Protein AF-A0A3S0XAR8-F1 (afdb_monomer_lite)

Foldseek 3Di:
DPPDPPPPVVVVVVVVPPDDDDDDDDDDDDDDDDDDDPDDPPPPDDDDAKDKDAFDWADDDDDPPFATWTWRMWMWGDDPQQKIWTWTWTAGPPKTKIKIWIWHDNDPWIWIWMWIAIRNKIKTWTWDDDPQKTKIKIKIAPPDQVVVCVVVVHDSQPDFRIWIWMWIDHPNWIWTCWIWTHHPQWIWIWTWGDPPPLAIEIEIETEVRVLVVQLPDADPAQPDDPVVLVVNACRQYWYWYWYDDPPDIDIKIWTAYQQWIDIDDDPRDPSVVNNRRNRTVDHDPPDPPPVPPPDD

Sequence (296 aa):
MVILFPSYIRRIALKNTFFSSKNPRLYHSTQAQKNTLPSAPEASFFKISKIELNELKIYYSTPKTSAPVYFNSITYQYRQDSEHELDLKGHWQENPLSAKVLINLVSSYPVIKADINFANNTLNLIAQSVDNSYQLQTNIRINNPVPLANLFSIKDDELPQQVHSVFKVLGNQLIIPAFDAINPSARLEATLGPDGSNSYITNITLHEDLLLKFSGTTLTHCPLPQPVKAFIKGMNTKIRINFTKASQEKSTLILIDGSGIHFEGSSLPEVVQKNFQTCFDYQLEDESMQTTYTIN

pLDDT: mean 74.82, std 21.24, range [21.66, 97.75]

Radius of gyration: 25.41 Å; chains: 1; bounding box: 83×44×56 Å

Secondary structure (DSSP, 8-state):
-----TTTHHHHHHHHSSS--------------------PPP-------EEEEEEEEE---S-TTSPPEEEEEEEEEE-STTEEEEEEEEEETTEEEEEEEEEE-SSSS-EEEEEEEETTEEEEEEEEEETTEEEEEEEEE-S-HHHHHHHHT--GGGS-SEEEEEEEEETTEEEEEEEEEEETTEEEEEEEEE-SSSSEEEEEEEEHHHHHHHTT---SS--S-HHHHHHHHHTTEEEEEEEEETTEEEEEEEEEETTEEEEESS-S-HHHHHHHHHHH-S----S---------

Structure (mmCIF, N/CA/C/O backbone):
data_AF-A0A3S0XAR8-F1
#
_entry.id   AF-A0A3S0XAR8-F1
#
loop_
_atom_site.group_PDB
_atom_site.id
_atom_site.type_symbol
_atom_site.label_atom_id
_atom_site.label_alt_id
_atom_site.label_comp_id
_atom_site.label_asym_id
_atom_site.label_entity_id
_atom_site.label_seq_id
_atom_site.pdbx_PDB_ins_code
_atom_site.Cartn_x
_atom_site.Cartn_y
_atom_site.Cartn_z
_atom_site.occupancy
_atom_site.B_iso_or_equiv
_atom_site.auth_seq_id
_atom_site.auth_comp_id
_atom_site.auth_asym_id
_atom_site.auth_atom_id
_atom_site.pdbx_PDB_model_num
ATOM 1 N N . MET A 1 1 ? 1.661 -8.803 -3.592 1.00 24.17 1 MET A N 1
ATOM 2 C CA . MET A 1 1 ? 2.217 -9.885 -4.432 1.00 24.17 1 MET A CA 1
ATOM 3 C C . MET A 1 1 ? 3.539 -9.399 -5.000 1.00 24.17 1 MET A C 1
ATOM 5 O O . MET A 1 1 ? 3.543 -8.458 -5.781 1.00 24.17 1 MET A O 1
ATOM 9 N N . VAL A 1 2 ? 4.655 -9.950 -4.524 1.00 21.66 2 VAL A N 1
ATOM 10 C CA . VAL A 1 2 ? 5.994 -9.623 -5.032 1.00 21.66 2 VAL A CA 1
ATOM 11 C C . VAL A 1 2 ? 6.078 -10.205 -6.438 1.00 21.66 2 VAL A C 1
ATOM 13 O O . VAL A 1 2 ? 5.959 -11.420 -6.593 1.00 21.66 2 VAL A O 1
ATOM 16 N N . ILE A 1 3 ? 6.237 -9.356 -7.458 1.00 27.17 3 ILE A N 1
ATOM 17 C CA . ILE A 1 3 ? 6.604 -9.804 -8.805 1.00 27.17 3 ILE A CA 1
ATOM 18 C C . ILE A 1 3 ? 8.043 -10.299 -8.697 1.00 27.17 3 ILE A C 1
ATOM 20 O O . ILE A 1 3 ? 9.023 -9.580 -8.875 1.00 27.17 3 ILE A O 1
ATOM 24 N N . LEU A 1 4 ? 8.146 -11.548 -8.278 1.00 26.97 4 LEU A N 1
ATOM 25 C CA . LEU A 1 4 ? 9.358 -12.318 -8.270 1.00 26.97 4 LEU A CA 1
ATOM 26 C C . LEU A 1 4 ? 9.737 -12.509 -9.746 1.00 26.97 4 LEU A C 1
ATOM 28 O O . LEU A 1 4 ? 9.083 -13.246 -10.479 1.00 26.97 4 LEU A O 1
ATOM 32 N N . PHE A 1 5 ? 10.816 -11.849 -10.166 1.00 33.91 5 PHE A N 1
ATOM 33 C CA . PHE A 1 5 ? 11.604 -12.157 -11.364 1.00 33.91 5 PHE A CA 1
ATOM 34 C C . PHE A 1 5 ? 12.859 -12.997 -10.980 1.00 33.91 5 PHE A C 1
ATOM 36 O O . PHE A 1 5 ? 13.973 -12.608 -11.343 1.00 33.91 5 PHE A O 1
ATOM 43 N N . PRO A 1 6 ? 12.809 -14.117 -10.212 1.00 35.03 6 PRO A N 1
ATOM 44 C CA . PRO A 1 6 ? 14.002 -14.603 -9.516 1.00 35.03 6 PRO A CA 1
ATOM 45 C C . PRO A 1 6 ? 14.794 -15.626 -10.326 1.00 35.03 6 PRO A C 1
ATOM 47 O O . PRO A 1 6 ? 15.881 -16.003 -9.903 1.00 35.03 6 PRO A O 1
ATOM 50 N N . SER A 1 7 ? 14.299 -16.111 -11.466 1.00 35.34 7 SER A N 1
ATOM 51 C CA . SER A 1 7 ? 14.948 -17.226 -12.164 1.00 35.34 7 SER A CA 1
ATOM 52 C C . SER A 1 7 ? 15.837 -16.790 -13.330 1.00 35.34 7 SER A C 1
ATOM 54 O O . SER A 1 7 ? 16.884 -17.403 -13.537 1.00 35.34 7 SER A O 1
ATOM 56 N N . TYR A 1 8 ? 15.510 -15.705 -14.046 1.00 36.44 8 TYR A N 1
ATOM 57 C CA . TYR A 1 8 ? 16.288 -15.303 -15.230 1.00 36.44 8 TYR A CA 1
ATOM 58 C C . TYR A 1 8 ? 17.327 -14.201 -14.955 1.00 36.44 8 TYR A C 1
ATOM 60 O O . TYR A 1 8 ? 18.464 -14.303 -15.415 1.00 36.44 8 TYR A O 1
ATOM 68 N N . ILE A 1 9 ? 17.014 -13.206 -14.112 1.00 41.12 9 ILE A N 1
ATOM 69 C CA . ILE A 1 9 ? 17.984 -12.153 -13.742 1.00 41.12 9 ILE A CA 1
ATOM 70 C C . ILE A 1 9 ? 19.054 -12.695 -12.785 1.00 41.12 9 ILE A C 1
ATOM 72 O O . ILE A 1 9 ? 20.213 -12.294 -12.868 1.00 41.12 9 ILE A O 1
ATOM 76 N N . ARG A 1 10 ? 18.727 -13.686 -11.943 1.00 35.09 10 ARG A N 1
ATOM 77 C CA . ARG A 1 10 ? 19.690 -14.288 -11.007 1.00 35.09 10 ARG A CA 1
ATOM 78 C C . ARG A 1 10 ? 20.853 -14.981 -11.728 1.00 35.09 10 ARG A C 1
ATOM 80 O O . ARG A 1 10 ? 21.968 -14.923 -11.228 1.00 35.09 10 ARG A O 1
ATOM 87 N N . ARG A 1 11 ? 20.654 -15.539 -12.933 1.00 33.94 11 ARG A N 1
ATOM 88 C CA . ARG A 1 11 ? 21.758 -16.097 -13.748 1.00 33.94 11 ARG A CA 1
ATOM 89 C C . ARG A 1 11 ? 22.687 -15.032 -14.335 1.00 33.94 11 ARG A C 1
ATOM 91 O O . ARG A 1 11 ? 23.872 -15.308 -14.499 1.00 33.94 11 ARG A O 1
ATOM 98 N N . ILE A 1 12 ? 22.177 -13.837 -14.628 1.00 38.47 12 ILE A N 1
ATOM 99 C CA . ILE A 1 12 ? 22.983 -12.729 -15.161 1.00 38.47 12 ILE A CA 1
ATOM 100 C C . ILE A 1 12 ? 23.683 -11.984 -14.011 1.00 38.47 12 ILE A C 1
ATOM 102 O O . ILE A 1 12 ? 24.860 -11.651 -14.120 1.00 38.47 12 ILE A O 1
ATOM 106 N N . ALA A 1 13 ? 23.014 -11.817 -12.867 1.00 34.06 13 ALA A N 1
ATOM 107 C CA . ALA A 1 13 ? 23.588 -11.192 -11.678 1.00 34.06 13 ALA A CA 1
ATOM 108 C C . ALA A 1 13 ? 24.630 -12.082 -10.974 1.00 34.06 13 ALA A C 1
ATOM 110 O O . ALA A 1 13 ? 25.665 -11.567 -10.560 1.00 34.06 13 ALA A O 1
ATOM 111 N N . LEU A 1 14 ? 24.434 -13.409 -10.896 1.00 34.25 14 LEU A N 1
ATOM 112 C CA . LEU A 1 14 ? 25.406 -14.328 -10.273 1.00 34.25 14 LEU A CA 1
ATOM 113 C C . LEU A 1 14 ? 26.695 -14.494 -11.085 1.00 34.25 14 LEU A C 1
ATOM 115 O O . LEU A 1 14 ? 27.727 -14.817 -10.506 1.00 34.25 14 LEU A O 1
ATOM 119 N N . LYS A 1 15 ? 26.679 -14.231 -12.397 1.00 30.77 15 LYS A N 1
ATOM 120 C CA . LYS A 1 15 ? 27.924 -14.160 -13.179 1.00 30.77 15 LYS A CA 1
ATOM 121 C C . LYS A 1 15 ? 28.682 -12.840 -12.992 1.00 30.77 15 LYS A C 1
ATOM 123 O O . LYS A 1 15 ? 29.876 -12.820 -13.251 1.00 30.77 15 LYS A O 1
ATOM 128 N N . ASN A 1 16 ? 28.029 -11.787 -12.491 1.00 33.34 16 ASN A N 1
ATOM 129 C CA . ASN A 1 16 ? 28.607 -10.444 -12.347 1.00 33.34 16 ASN A CA 1
ATOM 130 C C . ASN A 1 16 ? 28.800 -9.978 -10.887 1.00 33.34 16 ASN A C 1
ATOM 132 O O . ASN A 1 16 ? 29.215 -8.845 -10.672 1.00 33.34 16 ASN A O 1
ATOM 136 N N . THR A 1 17 ? 28.523 -10.816 -9.878 1.00 32.38 17 THR A N 1
ATOM 137 C CA . THR A 1 17 ? 28.704 -10.468 -8.446 1.00 32.38 17 THR A CA 1
ATOM 138 C C . THR A 1 17 ? 29.816 -11.235 -7.728 1.00 32.38 17 THR A C 1
ATOM 140 O O . THR A 1 17 ? 30.165 -10.886 -6.602 1.00 32.38 17 THR A O 1
ATOM 143 N N . PHE A 1 18 ? 30.471 -12.201 -8.374 1.00 33.34 18 PHE A N 1
ATOM 144 C CA . PHE A 1 18 ? 31.735 -12.743 -7.871 1.00 33.34 18 PHE A CA 1
ATOM 145 C C . PHE A 1 18 ? 32.884 -11.857 -8.338 1.00 33.34 18 PHE A C 1
ATOM 147 O O . PHE A 1 18 ? 33.491 -12.178 -9.339 1.00 33.34 18 PHE A O 1
ATOM 154 N N . PHE A 1 19 ? 33.107 -10.716 -7.682 1.00 35.91 19 PHE A N 1
ATOM 155 C CA . PHE A 1 19 ? 34.407 -10.042 -7.486 1.00 35.91 19 PHE A CA 1
ATOM 156 C C . PHE A 1 19 ? 34.152 -8.609 -7.006 1.00 35.91 19 PHE A C 1
ATOM 158 O O . PHE A 1 19 ? 34.299 -7.659 -7.761 1.00 35.91 19 PHE A O 1
ATOM 165 N N . SER A 1 20 ? 33.762 -8.445 -5.741 1.00 30.78 20 SER A N 1
ATOM 166 C CA . SER A 1 20 ? 34.189 -7.306 -4.913 1.00 30.78 20 SER A CA 1
ATOM 167 C C . SER A 1 20 ? 33.584 -7.434 -3.515 1.00 30.78 20 SER A C 1
ATOM 169 O O . SER A 1 20 ? 32.427 -7.107 -3.282 1.00 30.78 20 SER A O 1
ATOM 171 N N . SER A 1 21 ? 34.359 -7.926 -2.552 1.00 28.45 21 SER A N 1
ATOM 172 C CA . SER A 1 21 ? 34.949 -7.045 -1.542 1.00 28.45 21 SER A CA 1
ATOM 173 C C . SER A 1 21 ? 35.621 -7.880 -0.442 1.00 28.45 21 SER A C 1
ATOM 175 O O . SER A 1 21 ? 35.009 -8.728 0.193 1.00 28.45 21 SER A O 1
ATOM 177 N N . LYS A 1 22 ? 36.913 -7.601 -0.244 1.00 33.22 22 LYS A N 1
ATOM 178 C CA . LYS A 1 22 ? 37.639 -7.652 1.034 1.00 33.22 22 LYS A CA 1
ATOM 179 C C . LYS A 1 22 ? 37.660 -8.986 1.796 1.00 33.22 22 LYS A C 1
ATOM 181 O O . LYS A 1 22 ? 36.896 -9.195 2.729 1.00 33.22 22 LYS A O 1
ATOM 186 N N . ASN A 1 23 ? 38.708 -9.768 1.542 1.00 28.28 23 ASN A N 1
ATOM 187 C CA . ASN A 1 23 ? 39.333 -10.582 2.584 1.00 28.28 23 ASN A CA 1
ATOM 188 C C . ASN A 1 23 ? 40.628 -9.863 3.024 1.00 28.28 23 ASN A C 1
ATOM 190 O O . ASN A 1 23 ? 41.636 -9.951 2.320 1.00 28.28 23 ASN A O 1
ATOM 194 N N . PRO A 1 24 ? 40.621 -9.045 4.095 1.00 40.44 24 PRO A N 1
ATOM 195 C CA . PRO A 1 24 ? 41.842 -8.472 4.630 1.00 40.44 24 PRO A CA 1
ATOM 196 C C . PRO A 1 24 ? 42.470 -9.477 5.600 1.00 40.44 24 PRO A C 1
ATOM 198 O O . PRO A 1 24 ? 41.773 -10.021 6.451 1.00 40.44 24 PRO A O 1
ATOM 201 N N . ARG A 1 25 ? 43.800 -9.608 5.532 1.00 35.97 25 ARG A N 1
ATOM 202 C CA . ARG A 1 25 ? 44.697 -10.403 6.399 1.00 35.97 25 ARG A CA 1
ATOM 203 C C . ARG A 1 25 ? 45.032 -11.791 5.859 1.00 35.97 25 ARG A C 1
ATOM 205 O O . ARG A 1 25 ? 44.367 -12.765 6.170 1.00 35.97 25 ARG A O 1
ATOM 212 N N . LEU A 1 26 ? 46.145 -11.846 5.129 1.00 32.56 26 LEU A N 1
ATOM 213 C CA . LEU A 1 26 ? 47.266 -12.764 5.375 1.00 32.56 26 LEU A CA 1
ATOM 214 C C . LEU A 1 26 ? 48.403 -12.409 4.402 1.00 32.56 26 LEU A C 1
ATOM 216 O O . LEU A 1 26 ? 48.577 -13.043 3.373 1.00 32.56 26 LEU A O 1
ATOM 220 N N . TYR A 1 27 ? 49.174 -11.371 4.734 1.00 30.12 27 TYR A N 1
ATOM 221 C CA . TYR A 1 27 ? 50.520 -11.191 4.187 1.00 30.12 27 TYR A CA 1
ATOM 222 C C . TYR A 1 27 ? 51.445 -10.729 5.312 1.00 30.12 27 TYR A C 1
ATOM 224 O O . TYR A 1 27 ? 51.701 -9.544 5.496 1.00 30.12 27 TYR A O 1
ATOM 232 N N . HIS A 1 28 ? 51.952 -11.695 6.071 1.00 32.28 28 HIS A N 1
ATOM 233 C CA . HIS A 1 28 ? 53.366 -11.655 6.404 1.00 32.28 28 HIS A CA 1
ATOM 234 C C . HIS A 1 28 ? 54.085 -12.410 5.290 1.00 32.28 28 HIS A C 1
ATOM 236 O O . HIS A 1 28 ? 53.884 -13.610 5.158 1.00 32.28 28 HIS A O 1
ATOM 242 N N . SER A 1 29 ? 54.888 -11.719 4.485 1.00 28.42 29 SER A N 1
ATOM 243 C CA . SER A 1 29 ? 56.260 -12.155 4.218 1.00 28.42 29 SER A CA 1
ATOM 244 C C . SER A 1 29 ? 57.000 -11.115 3.380 1.00 28.42 29 SER A C 1
ATOM 246 O O . SER A 1 29 ? 56.544 -10.663 2.335 1.00 28.42 29 SER A O 1
ATOM 248 N N . THR A 1 30 ? 58.150 -10.740 3.914 1.00 37.81 30 THR A N 1
ATOM 249 C CA . THR A 1 30 ? 59.404 -10.405 3.242 1.00 37.81 30 THR A CA 1
ATOM 250 C C . THR A 1 30 ? 59.549 -10.799 1.762 1.00 37.81 30 THR A C 1
ATOM 252 O O . THR A 1 30 ? 59.273 -11.925 1.370 1.00 37.81 30 THR A O 1
ATOM 255 N N . GLN A 1 31 ? 60.191 -9.874 1.039 1.00 34.03 31 GLN A N 1
ATOM 256 C CA . GLN A 1 31 ? 61.046 -10.044 -0.145 1.00 34.03 31 GLN A CA 1
ATOM 257 C C . GLN A 1 31 ? 60.414 -10.278 -1.535 1.00 34.03 31 GLN A C 1
ATOM 259 O O . GLN A 1 31 ? 59.800 -11.287 -1.847 1.00 34.03 31 GLN A O 1
ATOM 264 N N . ALA A 1 32 ? 60.689 -9.274 -2.376 1.00 38.72 32 ALA A N 1
ATOM 265 C CA . ALA A 1 32 ? 60.896 -9.256 -3.822 1.00 38.72 32 ALA A CA 1
ATOM 266 C C . ALA A 1 32 ? 60.712 -10.561 -4.622 1.00 38.72 32 ALA A C 1
ATOM 268 O O . ALA A 1 32 ? 61.521 -11.473 -4.512 1.00 38.72 32 ALA A O 1
ATOM 269 N N . GLN A 1 33 ? 59.814 -10.518 -5.614 1.00 33.34 33 GLN A N 1
ATOM 270 C CA . GLN A 1 33 ? 60.154 -10.909 -6.986 1.00 33.34 33 GLN A CA 1
ATOM 271 C C . GLN A 1 33 ? 59.176 -10.303 -8.003 1.00 33.34 33 GLN A C 1
ATOM 273 O O . GLN A 1 33 ? 57.956 -10.378 -7.879 1.00 33.34 33 GLN A O 1
ATOM 278 N N . LYS A 1 34 ? 59.767 -9.653 -9.004 1.00 41.25 34 LYS A N 1
ATOM 279 C CA . LYS A 1 34 ? 59.138 -8.972 -10.134 1.00 41.25 34 LYS A CA 1
ATOM 280 C C . LYS A 1 34 ? 58.736 -10.043 -11.157 1.00 41.25 34 LYS A C 1
ATOM 282 O O . LYS A 1 34 ? 59.601 -10.522 -11.876 1.00 41.25 34 LYS A O 1
ATOM 287 N N . ASN A 1 35 ? 57.458 -10.409 -11.224 1.00 35.50 35 ASN A N 1
ATOM 288 C CA . ASN A 1 35 ? 56.914 -11.208 -12.325 1.00 35.50 35 ASN A CA 1
ATOM 289 C C . ASN A 1 35 ? 55.753 -10.443 -12.964 1.00 35.50 35 ASN A C 1
ATOM 291 O O . ASN A 1 35 ? 54.673 -10.313 -12.393 1.00 35.50 35 ASN A O 1
ATOM 295 N N . THR A 1 36 ? 56.013 -9.897 -14.149 1.00 42.72 36 THR A N 1
ATOM 296 C CA . THR A 1 36 ? 55.024 -9.311 -15.056 1.00 42.72 36 THR A CA 1
ATOM 297 C C . THR A 1 36 ? 54.073 -10.401 -15.542 1.00 42.72 36 THR A C 1
ATOM 299 O O . THR A 1 36 ? 54.422 -11.188 -16.418 1.00 42.72 36 THR A O 1
ATOM 302 N N . LEU A 1 37 ? 52.874 -10.446 -14.960 1.00 36.22 37 LEU A N 1
ATOM 303 C CA . LEU A 1 37 ? 51.740 -11.190 -15.501 1.00 36.22 37 LEU A CA 1
ATOM 304 C C . LEU A 1 37 ? 51.186 -10.417 -16.716 1.00 36.22 37 LEU A C 1
ATOM 306 O O . LEU A 1 37 ? 51.011 -9.200 -16.605 1.00 36.22 37 LEU A O 1
ATOM 310 N N . PRO A 1 38 ? 50.892 -11.064 -17.857 1.00 42.94 38 PRO A N 1
ATOM 311 C CA . PRO A 1 38 ? 50.203 -10.399 -18.954 1.00 42.94 38 PRO A CA 1
ATOM 312 C C . PRO A 1 38 ? 48.802 -9.982 -18.493 1.00 42.94 38 PRO A C 1
ATOM 314 O O . PRO A 1 38 ? 48.044 -10.787 -17.951 1.00 42.94 38 PRO A O 1
ATOM 317 N N . SER A 1 39 ? 48.481 -8.704 -18.691 1.00 42.34 39 SER A N 1
ATOM 318 C CA . SER A 1 39 ? 47.153 -8.134 -18.478 1.00 42.34 39 SER A CA 1
ATOM 319 C C . SER A 1 39 ? 46.115 -8.963 -19.233 1.00 42.34 39 SER A C 1
ATOM 321 O O . SER A 1 39 ? 46.149 -9.027 -20.464 1.00 42.34 39 SER A O 1
ATOM 323 N N . ALA A 1 40 ? 45.208 -9.611 -18.499 1.00 46.56 40 ALA A N 1
ATOM 324 C CA . ALA A 1 40 ? 44.035 -10.233 -19.093 1.00 46.56 40 ALA A CA 1
ATOM 325 C C . ALA A 1 40 ? 43.269 -9.172 -19.910 1.00 46.56 40 ALA A C 1
ATOM 327 O O . ALA A 1 40 ? 43.177 -8.028 -19.455 1.00 46.56 40 ALA A O 1
ATOM 328 N N . PRO A 1 41 ? 42.744 -9.510 -21.101 1.00 47.38 41 PRO A N 1
ATOM 329 C CA . PRO A 1 41 ? 41.931 -8.576 -21.868 1.00 47.38 41 PRO A CA 1
ATOM 330 C C . PRO A 1 41 ? 40.740 -8.137 -21.012 1.00 47.38 41 PRO A C 1
ATOM 332 O O . PRO A 1 41 ? 40.066 -8.979 -20.413 1.00 47.38 41 PRO A O 1
ATOM 335 N N . GLU A 1 42 ? 40.517 -6.823 -20.930 1.00 47.53 42 GLU A N 1
ATOM 336 C CA . GLU A 1 42 ? 39.361 -6.233 -20.257 1.00 47.53 42 GLU A CA 1
ATOM 337 C C . GLU A 1 42 ? 38.097 -6.957 -20.726 1.00 47.53 42 GLU A C 1
ATOM 339 O O . GLU A 1 42 ? 37.804 -7.014 -21.923 1.00 47.53 42 GLU A O 1
ATOM 344 N N . ALA A 1 43 ? 37.372 -7.563 -19.784 1.00 51.38 43 ALA A N 1
ATOM 345 C CA . ALA A 1 43 ? 36.094 -8.180 -20.079 1.00 51.38 43 ALA A CA 1
ATOM 346 C C . ALA A 1 43 ? 35.187 -7.101 -20.680 1.00 51.38 43 ALA A C 1
ATOM 348 O O . ALA A 1 43 ? 34.807 -6.142 -20.008 1.00 51.38 43 ALA A O 1
ATOM 349 N N . SER A 1 44 ? 34.864 -7.242 -21.962 1.00 47.75 44 SER A N 1
ATOM 350 C CA . SER A 1 44 ? 33.898 -6.392 -22.637 1.00 47.75 44 SER A CA 1
ATOM 351 C C . SER A 1 44 ? 32.525 -6.665 -22.031 1.00 47.75 44 SER A C 1
ATOM 353 O O . SER A 1 44 ? 31.818 -7.605 -22.393 1.00 47.75 44 SER A O 1
ATOM 355 N N . PHE A 1 45 ? 32.148 -5.862 -21.039 1.00 58.19 45 PHE A N 1
ATOM 356 C CA . PHE A 1 45 ? 30.803 -5.900 -20.491 1.00 58.19 45 PHE A CA 1
ATOM 357 C C . PHE A 1 45 ? 29.836 -5.439 -21.586 1.00 58.19 45 PHE A C 1
ATOM 359 O O . PHE A 1 45 ? 29.881 -4.294 -22.036 1.00 58.19 45 PHE A O 1
ATOM 366 N N . PHE A 1 46 ? 28.964 -6.337 -22.048 1.00 56.94 46 PHE A N 1
ATOM 367 C CA . PHE A 1 46 ? 27.894 -5.957 -22.961 1.00 56.94 46 PHE A CA 1
ATOM 368 C C . PHE A 1 46 ? 26.909 -5.048 -22.216 1.00 56.94 46 PHE A C 1
ATOM 370 O O . PHE A 1 46 ? 26.449 -5.364 -21.117 1.00 56.94 46 PHE A O 1
ATOM 377 N N . LYS A 1 47 ? 26.579 -3.903 -22.815 1.00 66.88 47 LYS A N 1
ATOM 378 C CA . LYS A 1 47 ? 25.566 -2.984 -22.297 1.00 66.88 47 LYS A CA 1
ATOM 379 C C . LYS A 1 47 ? 24.276 -3.193 -23.074 1.00 66.88 47 LYS A C 1
ATOM 381 O O . LYS A 1 47 ? 24.246 -3.014 -24.288 1.00 66.88 47 LYS A O 1
ATOM 386 N N . ILE A 1 48 ? 23.209 -3.574 -22.379 1.00 75.00 48 ILE A N 1
ATOM 387 C CA . ILE A 1 48 ? 21.883 -3.679 -22.989 1.00 75.00 48 ILE A CA 1
ATOM 388 C C . ILE A 1 48 ? 21.298 -2.270 -23.097 1.00 75.00 48 ILE A C 1
ATOM 390 O O . ILE A 1 48 ? 20.960 -1.659 -22.087 1.00 75.00 48 ILE A O 1
ATOM 394 N N . SER A 1 49 ? 21.177 -1.757 -24.321 1.00 79.69 49 SER A N 1
ATOM 395 C CA . SER A 1 49 ? 20.609 -0.424 -24.564 1.00 79.69 49 SER A CA 1
ATOM 396 C C . SER A 1 49 ? 19.086 -0.429 -24.684 1.00 79.69 49 SER A C 1
ATOM 398 O O . SER A 1 49 ? 18.438 0.521 -24.251 1.00 79.69 49 SER A O 1
ATOM 400 N N . LYS A 1 50 ? 18.507 -1.481 -25.273 1.00 86.00 50 LYS A N 1
ATOM 401 C CA . LYS A 1 50 ? 17.062 -1.616 -25.494 1.00 86.00 50 LYS A CA 1
ATOM 402 C C . LYS A 1 50 ? 16.653 -3.091 -25.464 1.00 86.00 50 LYS A C 1
ATOM 404 O O . LYS A 1 50 ? 17.366 -3.927 -26.014 1.00 86.00 50 LYS A O 1
ATOM 409 N N . ILE A 1 51 ? 15.510 -3.397 -24.853 1.00 84.56 51 ILE A N 1
ATOM 410 C CA . ILE A 1 51 ? 14.798 -4.678 -24.998 1.00 84.56 51 ILE A CA 1
ATOM 411 C C . ILE A 1 51 ? 13.361 -4.349 -25.388 1.00 84.56 51 ILE A C 1
ATOM 413 O O . ILE A 1 51 ? 12.764 -3.445 -24.813 1.00 84.56 51 ILE A O 1
ATOM 417 N N . GLU A 1 52 ? 12.809 -5.082 -26.345 1.00 82.19 52 GLU A N 1
ATOM 418 C CA . GLU A 1 52 ? 11.412 -4.962 -26.749 1.00 82.19 52 GLU A CA 1
ATOM 419 C C . GLU A 1 52 ? 10.806 -6.364 -26.819 1.00 82.19 52 GLU A C 1
ATOM 421 O O . GLU A 1 52 ? 11.348 -7.245 -27.488 1.00 82.19 52 GLU A O 1
ATOM 426 N N . LEU A 1 53 ? 9.721 -6.585 -26.080 1.00 84.75 53 LEU A N 1
ATOM 427 C CA . LEU A 1 53 ? 8.917 -7.802 -26.143 1.00 84.75 53 LEU A CA 1
ATOM 428 C C . LEU A 1 53 ? 7.504 -7.404 -26.545 1.00 84.75 53 LEU A C 1
ATOM 430 O O . LEU A 1 53 ? 6.900 -6.550 -25.898 1.00 84.75 53 LEU A O 1
ATOM 434 N N . ASN A 1 54 ? 6.981 -8.054 -27.575 1.00 87.00 54 ASN A N 1
ATOM 435 C CA . ASN A 1 54 ? 5.662 -7.762 -28.117 1.00 87.00 54 ASN A CA 1
ATOM 436 C C . ASN A 1 54 ? 4.753 -8.981 -27.956 1.00 87.00 54 ASN A C 1
ATOM 438 O O . ASN A 1 54 ? 5.226 -10.119 -27.994 1.00 87.00 54 ASN A O 1
ATOM 442 N N . GLU A 1 55 ? 3.457 -8.726 -27.777 1.00 87.81 55 GLU A N 1
ATOM 443 C CA . GLU A 1 55 ? 2.405 -9.750 -27.734 1.00 87.81 55 GLU A CA 1
ATOM 444 C C . GLU A 1 55 ? 2.622 -10.828 -26.639 1.00 87.81 55 GLU A C 1
ATOM 446 O O . GLU A 1 55 ? 2.447 -12.031 -26.859 1.00 87.81 55 GLU A O 1
ATOM 451 N N . LEU A 1 56 ? 3.012 -10.407 -25.427 1.00 82.69 56 LEU A N 1
ATOM 452 C CA . LEU A 1 56 ? 3.240 -11.303 -24.286 1.00 82.69 56 LEU A CA 1
ATOM 453 C C . LEU A 1 56 ? 1.942 -11.559 -23.505 1.00 82.69 56 LEU A C 1
ATOM 455 O O . LEU A 1 56 ? 1.274 -10.633 -23.053 1.00 82.69 56 LEU A O 1
ATOM 459 N N . LYS A 1 57 ? 1.633 -12.832 -23.245 1.00 80.62 57 LYS A N 1
ATOM 460 C CA . LYS A 1 57 ? 0.545 -13.253 -22.345 1.00 80.62 57 LYS A CA 1
ATOM 461 C C . LYS A 1 57 ? 1.112 -13.744 -21.020 1.00 80.62 57 LYS A C 1
ATOM 463 O O . LYS A 1 57 ? 1.870 -14.713 -21.008 1.00 80.62 57 LYS A O 1
ATOM 468 N N . ILE A 1 58 ? 0.713 -13.119 -19.912 1.00 77.31 58 ILE A N 1
ATOM 469 C CA . ILE A 1 58 ? 1.078 -13.569 -18.564 1.00 77.31 58 ILE A CA 1
ATOM 470 C C . ILE A 1 58 ? -0.129 -14.241 -17.908 1.00 77.31 58 ILE A C 1
ATOM 472 O O . ILE A 1 58 ? -1.144 -13.602 -17.630 1.00 77.31 58 ILE A O 1
ATOM 476 N N . TYR A 1 59 ? 0.014 -15.538 -17.633 1.00 72.81 59 TYR A N 1
ATOM 477 C CA . TYR A 1 59 ? -0.945 -16.331 -16.868 1.00 72.81 59 TYR A CA 1
ATOM 478 C C . TYR A 1 59 ? -0.488 -16.395 -15.411 1.00 72.81 59 TYR A C 1
ATOM 480 O O . TYR A 1 59 ? 0.590 -16.909 -15.116 1.00 72.81 59 TYR A O 1
ATOM 488 N N . TYR A 1 60 ? -1.305 -15.885 -14.499 1.00 63.44 60 TYR A N 1
ATOM 489 C CA . TYR A 1 60 ? -1.088 -15.981 -13.058 1.00 63.44 60 TYR A CA 1
ATOM 490 C C . TYR A 1 60 ? -2.099 -16.981 -12.479 1.00 63.44 60 TYR A C 1
ATOM 492 O O . TYR A 1 60 ? -3.309 -16.796 -12.579 1.00 63.44 60 TYR A O 1
ATOM 500 N N . SER A 1 61 ? -1.595 -18.092 -11.938 1.00 52.28 61 SER A N 1
ATOM 501 C CA . SER A 1 61 ? -2.368 -19.164 -11.284 1.00 52.28 61 SER A CA 1
ATOM 502 C C . SER A 1 61 ? -3.008 -18.677 -9.972 1.00 52.28 61 SER A C 1
ATOM 504 O O . SER A 1 61 ? -2.431 -17.799 -9.343 1.00 52.28 61 SER A O 1
ATOM 506 N N . THR A 1 62 ? -4.100 -19.197 -9.401 1.00 48.06 62 THR A N 1
ATOM 507 C CA . THR A 1 62 ? -5.095 -20.257 -9.692 1.00 48.06 62 THR A CA 1
ATOM 508 C C . THR A 1 62 ? -6.415 -19.722 -9.110 1.00 48.06 62 THR A C 1
ATOM 510 O O . THR A 1 62 ? -6.433 -19.419 -7.917 1.00 48.06 62 THR A O 1
ATOM 513 N N . PRO A 1 63 ? -7.495 -19.576 -9.892 1.00 51.31 63 PRO A N 1
ATOM 514 C CA . PRO A 1 63 ? -8.138 -20.680 -10.602 1.00 51.31 63 PRO A CA 1
ATOM 515 C C . PRO A 1 63 ? -8.056 -20.530 -12.126 1.00 51.31 63 PRO A C 1
ATOM 517 O O . PRO A 1 63 ? -7.705 -19.478 -12.643 1.00 51.31 63 PRO A O 1
ATOM 520 N N . LYS A 1 64 ? -8.439 -21.585 -12.860 1.00 51.03 64 LYS A N 1
ATOM 521 C CA . LYS A 1 64 ? -8.549 -21.641 -14.338 1.00 51.03 64 LYS A CA 1
ATOM 522 C C . LYS A 1 64 ? -9.477 -20.575 -14.968 1.00 51.03 64 LYS A C 1
ATOM 524 O O . LYS A 1 64 ? -9.710 -20.616 -16.170 1.00 51.03 64 LYS A O 1
ATOM 529 N N . THR A 1 65 ? -10.049 -19.681 -14.168 1.00 53.34 65 THR A N 1
ATOM 530 C CA . THR A 1 65 ? -11.083 -18.716 -14.548 1.00 53.34 65 THR A CA 1
ATOM 531 C C . THR A 1 65 ? -10.561 -17.288 -14.711 1.00 53.34 65 THR A C 1
ATOM 533 O O . THR A 1 65 ? -11.286 -16.458 -15.255 1.00 53.34 65 THR A O 1
ATOM 536 N N . SER A 1 66 ? -9.335 -16.967 -14.280 1.00 62.84 66 SER A N 1
ATOM 537 C CA . SER A 1 66 ? -8.778 -15.626 -14.482 1.00 62.84 66 SER A CA 1
ATOM 538 C C . SER A 1 66 ? -8.256 -15.468 -15.911 1.00 62.84 66 SER A C 1
ATOM 540 O O . SER A 1 66 ? -7.380 -16.203 -16.368 1.00 62.84 66 SER A O 1
ATOM 542 N N . ALA A 1 67 ? -8.799 -14.484 -16.634 1.00 75.75 67 ALA A N 1
ATOM 543 C CA . ALA A 1 67 ? -8.241 -14.076 -17.918 1.00 75.75 67 ALA A CA 1
ATOM 544 C C . ALA A 1 67 ? -6.771 -13.645 -17.724 1.00 75.75 67 ALA A C 1
ATOM 546 O O . ALA A 1 67 ? -6.478 -12.984 -16.723 1.00 75.75 67 ALA A O 1
ATOM 547 N N . PRO A 1 68 ? -5.848 -14.003 -18.636 1.00 81.19 68 PRO A N 1
ATOM 548 C CA . PRO A 1 68 ? -4.462 -13.553 -18.556 1.00 81.19 68 PRO A CA 1
ATOM 549 C C . PRO A 1 68 ? -4.366 -12.035 -18.739 1.00 81.19 68 PRO A C 1
ATOM 551 O O . PRO A 1 68 ? -5.201 -11.428 -19.412 1.00 81.19 68 PRO A O 1
ATOM 554 N N . VAL A 1 69 ? -3.306 -11.429 -18.201 1.00 83.06 69 VAL A N 1
ATOM 555 C CA . VAL A 1 69 ? -2.929 -10.061 -18.586 1.00 83.06 69 VAL A CA 1
ATOM 556 C C . VAL A 1 69 ? -2.176 -10.149 -19.905 1.00 83.06 69 VAL A C 1
ATOM 558 O O . VAL A 1 69 ? -1.198 -10.893 -20.039 1.00 83.06 69 VAL A O 1
ATOM 561 N N . TYR A 1 70 ? -2.655 -9.389 -20.878 1.00 88.56 70 TYR A N 1
ATOM 562 C CA . TYR A 1 70 ? -2.031 -9.224 -22.174 1.00 88.56 70 TYR A CA 1
ATOM 563 C C . TYR A 1 70 ? -1.131 -8.000 -22.173 1.00 88.56 70 TYR A C 1
ATOM 565 O O . TYR A 1 70 ? -1.562 -6.927 -21.763 1.00 88.56 70 TYR A O 1
ATOM 573 N N . PHE A 1 71 ? 0.085 -8.129 -22.688 1.00 90.31 71 PHE A N 1
ATOM 574 C CA . PHE A 1 71 ? 0.960 -7.006 -22.988 1.00 90.31 71 PHE A CA 1
ATOM 575 C C . PHE A 1 71 ? 1.169 -6.930 -24.494 1.00 90.31 71 PHE A C 1
ATOM 577 O O . PHE A 1 71 ? 1.798 -7.802 -25.090 1.00 90.31 71 PHE A O 1
ATOM 584 N N . ASN A 1 72 ? 0.666 -5.855 -25.092 1.00 90.62 72 ASN A N 1
ATOM 585 C CA . ASN A 1 72 ? 0.962 -5.489 -26.470 1.00 90.62 72 ASN A CA 1
ATOM 586 C C . ASN A 1 72 ? 2.457 -5.195 -26.628 1.00 90.62 72 ASN A C 1
ATOM 588 O O . ASN A 1 72 ? 3.086 -5.657 -27.573 1.00 90.62 72 ASN A O 1
ATOM 592 N N . SER A 1 73 ? 3.033 -4.467 -25.667 1.00 92.19 73 SER A N 1
ATOM 593 C CA . SER A 1 73 ? 4.449 -4.112 -25.685 1.00 92.19 73 SER A CA 1
ATOM 594 C C . SER A 1 73 ? 5.031 -3.990 -24.282 1.00 92.19 73 SER A C 1
ATOM 596 O O . SER A 1 73 ? 4.427 -3.389 -23.392 1.00 92.19 73 SER A O 1
ATOM 598 N N . ILE A 1 74 ? 6.253 -4.485 -24.126 1.00 91.81 74 ILE A N 1
ATOM 599 C CA . ILE A 1 74 ? 7.140 -4.267 -22.985 1.00 91.81 74 ILE A CA 1
ATOM 600 C C . ILE A 1 74 ? 8.443 -3.720 -23.557 1.00 91.81 74 ILE A C 1
ATOM 602 O O . 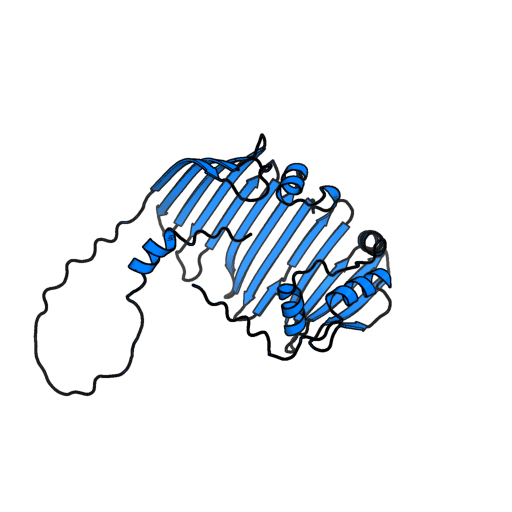ILE A 1 74 ? 9.191 -4.449 -24.208 1.00 91.81 74 ILE A O 1
ATOM 606 N N . THR A 1 75 ? 8.714 -2.440 -23.327 1.00 92.56 75 THR A N 1
ATOM 607 C CA . THR A 1 75 ? 9.925 -1.772 -23.809 1.00 92.56 75 THR A CA 1
ATOM 608 C C . THR A 1 75 ? 10.788 -1.367 -22.635 1.00 92.56 75 THR A C 1
ATOM 610 O O . THR A 1 75 ? 10.361 -0.600 -21.782 1.00 92.56 75 THR A O 1
ATOM 613 N N . TYR A 1 76 ? 12.023 -1.844 -22.615 1.00 92.75 76 TYR A N 1
ATOM 614 C CA . TYR A 1 76 ? 13.071 -1.338 -21.745 1.00 92.75 76 TYR A CA 1
ATOM 615 C C . TYR A 1 76 ? 14.045 -0.502 -22.566 1.00 92.75 76 TYR A C 1
ATOM 617 O O . TYR A 1 76 ? 14.480 -0.931 -23.638 1.00 92.75 76 TYR A O 1
ATOM 625 N N . GLN A 1 77 ? 14.441 0.649 -22.038 1.00 91.44 77 GLN A N 1
ATOM 626 C CA . GLN A 1 77 ? 15.451 1.510 -22.631 1.00 91.44 77 GLN A CA 1
ATOM 627 C C . GLN A 1 77 ? 16.422 2.013 -21.563 1.00 91.44 77 GLN A C 1
ATOM 629 O O . GLN A 1 77 ? 16.026 2.586 -20.551 1.00 91.44 77 GLN A O 1
ATOM 634 N N . TYR A 1 78 ? 17.713 1.845 -21.826 1.00 88.12 78 TYR A N 1
ATOM 635 C CA . TYR A 1 78 ? 18.762 2.578 -21.133 1.00 88.12 78 TYR A CA 1
ATOM 636 C C . TYR A 1 78 ? 18.903 3.966 -21.770 1.00 88.12 78 TYR A C 1
ATOM 638 O O . TYR A 1 78 ? 19.114 4.084 -22.982 1.00 88.12 78 TYR A O 1
ATOM 646 N N . ARG A 1 79 ? 18.805 5.013 -20.956 1.00 84.19 79 ARG A N 1
ATOM 647 C CA . ARG A 1 79 ? 18.964 6.418 -21.344 1.00 84.19 79 ARG A CA 1
ATOM 648 C C . ARG A 1 79 ? 20.300 6.966 -20.834 1.00 84.19 79 ARG A C 1
ATOM 650 O O . ARG A 1 79 ? 21.075 6.265 -20.188 1.00 84.19 79 ARG A O 1
ATOM 657 N N . GLN A 1 80 ? 20.626 8.204 -21.195 1.00 79.44 80 GLN A N 1
ATOM 658 C CA . GLN A 1 80 ? 21.822 8.865 -20.664 1.00 79.44 80 GLN A CA 1
ATOM 659 C C . GLN A 1 80 ? 21.701 9.042 -19.134 1.00 79.44 80 GLN A C 1
ATOM 661 O O . GLN A 1 80 ? 20.611 8.930 -18.581 1.00 79.44 80 GLN A O 1
ATOM 666 N N . ASP A 1 81 ? 22.831 9.225 -18.448 1.00 78.50 81 ASP A N 1
ATOM 667 C CA . ASP A 1 81 ? 22.884 9.493 -16.998 1.00 78.50 81 ASP A CA 1
ATOM 668 C C . ASP A 1 81 ? 22.321 8.393 -16.081 1.00 78.50 81 ASP A C 1
ATOM 670 O O . ASP A 1 81 ? 21.672 8.673 -15.078 1.00 78.50 81 ASP A O 1
ATOM 674 N N . SER A 1 82 ? 22.580 7.119 -16.399 1.00 84.44 82 SER A N 1
ATOM 675 C CA . SER A 1 82 ? 22.150 5.975 -15.572 1.00 84.44 82 SER A CA 1
ATOM 676 C C . SER A 1 82 ? 20.630 5.915 -15.333 1.00 84.44 82 SER A C 1
ATOM 678 O O . SER A 1 82 ? 20.169 5.336 -14.345 1.00 84.44 82 SER A O 1
ATOM 680 N N . GLU A 1 83 ? 19.852 6.521 -16.234 1.00 90.50 83 GLU A N 1
ATOM 681 C CA . GLU A 1 83 ? 18.398 6.438 -16.263 1.00 90.50 83 GLU A CA 1
ATOM 682 C C . GLU A 1 83 ? 17.960 5.209 -17.070 1.00 90.50 83 GLU A C 1
ATOM 684 O O . GLU A 1 83 ? 18.421 4.950 -18.183 1.00 90.50 83 GLU A O 1
ATOM 689 N N . HIS A 1 84 ? 17.042 4.441 -16.503 1.00 92.31 84 HIS A N 1
ATOM 690 C CA . HIS A 1 84 ? 16.420 3.281 -17.114 1.00 92.31 84 HIS A CA 1
ATOM 691 C C . HIS A 1 84 ? 14.918 3.517 -17.190 1.00 92.31 84 HIS A C 1
ATOM 693 O O . HIS A 1 84 ? 14.286 3.837 -16.185 1.00 92.31 84 HIS A O 1
ATOM 699 N N . GLU A 1 85 ? 14.341 3.324 -18.368 1.00 94.38 85 GLU A N 1
ATOM 700 C CA . GLU A 1 85 ? 12.907 3.442 -18.602 1.00 94.38 85 GLU A CA 1
ATOM 701 C C . GLU A 1 85 ? 12.323 2.072 -18.957 1.00 94.38 85 GLU A C 1
ATOM 703 O O . GLU A 1 85 ? 12.882 1.344 -19.778 1.00 94.38 85 GLU A O 1
ATOM 708 N N . LEU A 1 86 ? 11.196 1.728 -18.339 1.00 94.69 86 LEU A N 1
ATOM 709 C CA . LEU A 1 86 ? 10.358 0.585 -18.679 1.00 94.69 86 LEU A CA 1
ATOM 710 C C . LEU A 1 86 ? 8.953 1.097 -19.014 1.00 94.69 86 LEU A C 1
ATOM 712 O O . LEU A 1 86 ? 8.296 1.693 -18.164 1.00 94.69 86 LEU A O 1
ATOM 716 N N . ASP A 1 87 ? 8.496 0.845 -20.233 1.00 96.12 87 ASP A N 1
ATOM 717 C CA . ASP A 1 87 ? 7.143 1.138 -20.710 1.00 96.12 87 ASP A CA 1
ATOM 718 C C . ASP A 1 87 ? 6.409 -0.186 -20.965 1.00 96.12 87 ASP A C 1
ATOM 720 O O . ASP A 1 87 ? 6.921 -1.089 -21.633 1.00 96.12 87 ASP A O 1
ATOM 724 N N . LEU A 1 88 ? 5.225 -0.318 -20.381 1.00 94.75 88 LEU A N 1
ATOM 725 C CA . LEU A 1 88 ? 4.345 -1.472 -20.482 1.00 94.75 88 LEU A CA 1
ATOM 726 C C . LEU A 1 88 ? 3.006 -0.994 -21.04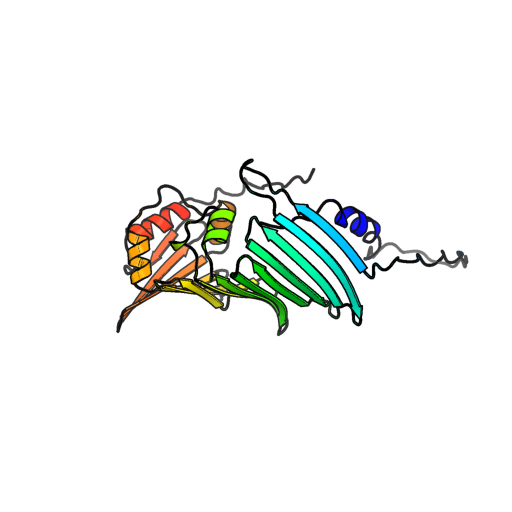0 1.00 94.75 88 LEU A C 1
ATOM 728 O O . LEU A 1 88 ? 2.383 -0.100 -20.466 1.00 94.75 88 LEU A O 1
ATOM 732 N N . LYS A 1 89 ? 2.517 -1.632 -22.103 1.00 96.12 89 LYS A N 1
ATOM 733 C CA . LYS A 1 89 ? 1.170 -1.405 -22.648 1.00 96.12 89 LYS A CA 1
ATOM 734 C C . LYS A 1 89 ? 0.484 -2.732 -22.874 1.00 96.12 89 LYS A C 1
ATOM 736 O O . LYS A 1 89 ? 1.098 -3.679 -23.364 1.00 96.12 89 LYS A O 1
ATOM 741 N N . GLY A 1 90 ? -0.785 -2.798 -22.513 1.00 94.12 90 GLY A N 1
ATOM 742 C CA . GLY A 1 90 ? -1.514 -4.045 -22.462 1.00 94.12 90 GLY A CA 1
ATOM 743 C C . GLY A 1 90 ? -2.983 -3.871 -22.124 1.00 94.12 90 GLY A C 1
ATOM 744 O O . GLY A 1 90 ? -3.529 -2.767 -22.133 1.00 94.12 90 GLY A O 1
ATOM 745 N N . HIS A 1 91 ? -3.612 -4.985 -21.786 1.00 91.12 91 HIS A N 1
ATOM 746 C CA . HIS A 1 91 ? -4.982 -5.041 -21.308 1.00 91.12 91 HIS A CA 1
ATOM 747 C C . HIS A 1 91 ? -5.215 -6.287 -20.449 1.00 91.12 91 HIS A C 1
ATOM 749 O O . HIS A 1 91 ? -4.486 -7.278 -20.522 1.00 91.12 91 HIS A O 1
ATOM 755 N N . TRP A 1 92 ? -6.258 -6.246 -19.632 1.00 87.44 92 TRP A N 1
ATOM 756 C CA . TRP A 1 92 ? -6.812 -7.407 -18.949 1.00 87.44 92 TRP A CA 1
ATOM 757 C C . TRP A 1 92 ? -8.304 -7.472 -19.242 1.00 87.44 92 TRP A C 1
ATOM 759 O O . TRP A 1 92 ? -9.047 -6.561 -18.866 1.00 87.44 92 TRP A O 1
ATOM 769 N N . GLN A 1 93 ? -8.739 -8.537 -19.922 1.00 85.81 93 GLN A N 1
ATOM 770 C CA . GLN A 1 93 ? -10.055 -8.559 -20.572 1.00 85.81 93 GLN A CA 1
ATOM 771 C C . GLN A 1 93 ? -10.197 -7.313 -21.474 1.00 85.81 93 GLN A C 1
ATOM 773 O O . GLN A 1 93 ? -9.273 -6.999 -22.215 1.00 85.81 93 GLN A O 1
ATOM 778 N N . GLU A 1 94 ? -11.290 -6.562 -21.354 1.00 88.50 94 GLU A N 1
ATOM 779 C CA . GLU A 1 94 ? -11.525 -5.318 -22.102 1.00 88.50 94 GLU A CA 1
ATOM 780 C C . GLU A 1 94 ? -10.875 -4.078 -21.456 1.00 88.50 94 GLU A C 1
ATOM 782 O O . GLU A 1 94 ? -11.009 -2.961 -21.954 1.00 88.50 94 GLU A O 1
ATOM 787 N N . ASN A 1 95 ? -10.189 -4.233 -20.319 1.00 90.38 95 ASN A N 1
ATOM 788 C CA . ASN A 1 95 ? -9.674 -3.098 -19.560 1.00 90.38 95 ASN A CA 1
ATOM 789 C C . ASN A 1 95 ? -8.227 -2.762 -19.947 1.00 90.38 95 ASN A C 1
ATOM 791 O O . ASN A 1 95 ? -7.359 -3.629 -19.821 1.00 90.38 95 ASN A O 1
ATOM 795 N N . PRO A 1 96 ? -7.917 -1.509 -20.329 1.00 92.88 96 PRO A N 1
ATOM 796 C CA . PRO A 1 96 ? -6.559 -1.123 -20.691 1.00 92.88 96 PRO A CA 1
ATOM 797 C C . PRO A 1 96 ? -5.619 -1.112 -19.479 1.00 92.88 96 PRO A C 1
ATOM 799 O O . PRO A 1 96 ? -6.003 -0.735 -18.366 1.00 92.88 96 PRO A O 1
ATOM 802 N N . LEU A 1 97 ? -4.364 -1.481 -19.726 1.00 93.44 97 LEU A N 1
ATOM 803 C CA . LEU A 1 97 ? -3.247 -1.429 -18.790 1.00 93.44 97 LEU A CA 1
ATOM 804 C C . LEU A 1 97 ? -2.106 -0.643 -19.442 1.00 93.44 97 LEU A C 1
ATOM 806 O O . LEU A 1 97 ? -1.659 -0.965 -20.542 1.00 93.44 97 LEU A O 1
ATOM 810 N N . SER A 1 98 ? -1.581 0.351 -18.741 1.00 96.75 98 SER A N 1
ATOM 811 C CA . SER A 1 98 ? -0.341 1.020 -19.128 1.00 96.75 98 SER A CA 1
ATOM 812 C C . SER A 1 98 ? 0.489 1.299 -17.892 1.00 96.75 98 SER A C 1
ATOM 814 O O . SER A 1 98 ? -0.060 1.766 -16.897 1.00 96.75 98 SER A O 1
ATOM 816 N N . ALA A 1 99 ? 1.790 1.074 -17.948 1.00 96.38 99 ALA A N 1
ATOM 817 C CA . ALA A 1 99 ? 2.680 1.432 -16.861 1.00 96.38 99 ALA A CA 1
ATOM 818 C C . ALA A 1 99 ? 3.986 1.997 -17.399 1.00 96.38 99 ALA A C 1
ATOM 820 O O . ALA A 1 99 ? 4.550 1.476 -18.357 1.00 96.38 99 ALA A O 1
ATOM 821 N N . LYS A 1 100 ? 4.475 3.047 -16.749 1.00 97.25 100 LYS A N 1
ATOM 822 C CA . LYS A 1 100 ? 5.771 3.646 -17.023 1.00 97.25 100 LYS A CA 1
ATOM 823 C C . LYS A 1 100 ? 6.587 3.649 -15.744 1.00 97.25 100 LYS A C 1
ATOM 825 O O . LYS A 1 100 ? 6.125 4.157 -14.730 1.00 97.25 100 LYS A O 1
ATOM 830 N N . VAL A 1 101 ? 7.790 3.090 -15.788 1.00 96.25 101 VAL A N 1
ATOM 831 C CA . VAL A 1 101 ? 8.724 3.064 -14.660 1.00 96.25 101 VAL A CA 1
ATOM 832 C C . VAL A 1 101 ? 10.034 3.708 -15.087 1.00 96.25 101 VAL A C 1
ATOM 834 O O . VAL A 1 101 ? 10.620 3.327 -16.096 1.00 96.25 101 VAL A O 1
ATOM 837 N N . LEU A 1 102 ? 10.498 4.674 -14.306 1.00 94.94 102 LEU A N 1
ATOM 838 C CA . LEU A 1 102 ? 11.791 5.326 -14.436 1.00 94.94 102 LEU A CA 1
ATOM 839 C C . LEU A 1 102 ? 12.645 4.958 -13.228 1.00 94.94 102 LEU A C 1
ATOM 841 O O . LEU A 1 102 ? 12.216 5.131 -12.089 1.00 94.94 102 LEU A O 1
ATOM 845 N N . ILE A 1 103 ? 13.851 4.465 -13.476 1.00 93.25 103 ILE A N 1
ATOM 846 C CA . ILE A 1 103 ? 14.834 4.133 -12.448 1.00 93.25 103 ILE A CA 1
ATOM 847 C C . ILE A 1 103 ? 16.094 4.934 -12.747 1.00 93.25 103 ILE A C 1
ATOM 849 O O . ILE A 1 103 ? 16.716 4.738 -13.784 1.00 93.25 103 ILE A O 1
ATOM 853 N N . ASN A 1 104 ? 16.489 5.817 -11.841 1.00 91.38 104 ASN A N 1
ATOM 854 C CA . ASN A 1 104 ? 17.711 6.599 -11.948 1.00 91.38 104 ASN A CA 1
ATOM 855 C C . ASN A 1 104 ? 18.718 6.116 -10.892 1.00 91.38 104 ASN A C 1
ATOM 857 O O . ASN A 1 104 ? 18.421 6.107 -9.694 1.00 91.38 104 ASN A O 1
ATOM 861 N N . LEU A 1 105 ? 19.899 5.692 -11.354 1.00 86.69 105 LEU A N 1
ATOM 862 C CA . LEU A 1 105 ? 20.962 5.100 -10.532 1.00 86.69 105 LEU A CA 1
ATOM 863 C C . LEU A 1 105 ? 22.163 6.043 -10.316 1.00 86.69 105 LEU A C 1
ATOM 865 O O . LEU A 1 105 ? 23.280 5.577 -10.111 1.00 86.69 105 LEU A O 1
ATOM 869 N N . VAL A 1 106 ? 21.972 7.365 -10.389 1.00 75.81 106 VAL A N 1
ATOM 870 C CA . VAL A 1 106 ? 23.068 8.355 -10.274 1.00 75.81 106 VAL A CA 1
ATOM 871 C C . VAL A 1 106 ? 23.661 8.429 -8.857 1.00 75.81 106 VAL A C 1
ATOM 873 O O . VAL A 1 106 ? 24.786 8.891 -8.683 1.00 75.81 106 VAL A O 1
ATOM 876 N N . SER A 1 107 ? 22.948 7.943 -7.837 1.00 69.69 107 SER A N 1
ATOM 877 C CA . SER A 1 107 ? 23.425 7.911 -6.450 1.00 69.69 107 SER A CA 1
ATOM 878 C C . SER A 1 107 ? 23.437 6.491 -5.879 1.00 69.69 107 SER A C 1
ATOM 880 O O . SER A 1 107 ? 22.866 5.569 -6.460 1.00 69.69 107 SER A O 1
ATOM 882 N N . SER A 1 108 ? 24.049 6.310 -4.705 1.00 71.38 108 SER A N 1
ATOM 883 C CA . SER A 1 108 ? 23.977 5.057 -3.936 1.00 71.38 108 SER A CA 1
ATOM 884 C C . SER A 1 108 ? 22.542 4.633 -3.600 1.00 71.38 108 SER A C 1
ATOM 886 O O . SER A 1 108 ? 22.311 3.463 -3.299 1.00 71.38 108 SER A O 1
ATOM 888 N N . TYR A 1 109 ? 21.582 5.559 -3.683 1.00 76.25 109 TYR A N 1
ATOM 889 C CA . TYR A 1 109 ? 20.160 5.289 -3.540 1.00 76.25 109 TYR A CA 1
ATOM 890 C C . TYR A 1 109 ? 19.442 5.470 -4.886 1.00 76.25 109 TYR A C 1
ATOM 892 O O . TYR A 1 109 ? 19.452 6.572 -5.447 1.00 76.25 109 TYR A O 1
ATOM 900 N N . PRO A 1 110 ? 18.796 4.419 -5.416 1.00 84.88 110 PRO A N 1
ATOM 901 C CA . PRO A 1 110 ? 18.056 4.528 -6.661 1.00 84.88 110 PRO A CA 1
ATOM 902 C C . PRO A 1 110 ? 16.815 5.406 -6.469 1.00 84.88 110 PRO A C 1
ATOM 904 O O . PRO A 1 110 ? 16.078 5.248 -5.491 1.00 84.88 110 PRO A O 1
ATOM 907 N N . VAL A 1 111 ? 16.561 6.293 -7.431 1.00 91.19 111 VAL A N 1
ATOM 908 C CA . VAL A 1 111 ? 15.275 6.989 -7.551 1.00 91.19 111 VAL A CA 1
ATOM 909 C C . VAL A 1 111 ? 14.387 6.174 -8.479 1.00 91.19 111 VAL A C 1
ATOM 911 O O . VAL A 1 111 ? 14.747 5.942 -9.629 1.00 91.19 111 VAL A O 1
ATOM 914 N N . ILE A 1 112 ? 13.230 5.743 -7.989 1.00 94.00 112 ILE A N 1
ATOM 915 C CA . ILE A 1 112 ? 12.237 4.984 -8.750 1.00 94.00 112 ILE A CA 1
ATOM 916 C C . ILE A 1 112 ? 10.977 5.832 -8.844 1.00 94.00 112 ILE A C 1
ATOM 918 O O . ILE A 1 112 ? 10.428 6.239 -7.825 1.00 94.00 112 ILE A O 1
ATOM 922 N N . LYS A 1 113 ? 10.493 6.079 -10.056 1.00 96.38 113 LYS A N 1
ATOM 923 C CA . LYS A 1 113 ? 9.179 6.677 -10.306 1.00 96.38 113 LYS A CA 1
ATOM 924 C C . LYS A 1 113 ? 8.369 5.695 -11.130 1.00 96.38 113 LYS A C 1
ATOM 926 O O . LYS A 1 113 ? 8.878 5.199 -12.128 1.00 96.38 113 LYS A O 1
ATOM 931 N N . ALA A 1 114 ? 7.148 5.391 -10.721 1.00 97.00 114 ALA A N 1
ATOM 932 C CA . ALA A 1 114 ? 6.264 4.520 -11.477 1.00 97.00 114 ALA A CA 1
ATOM 933 C C . ALA A 1 114 ? 4.865 5.120 -11.559 1.00 97.00 114 ALA A C 1
ATOM 935 O O . ALA A 1 114 ? 4.277 5.442 -10.531 1.00 97.00 114 ALA A O 1
ATOM 936 N N . ASP A 1 115 ? 4.336 5.203 -12.773 1.00 97.75 115 ASP A N 1
ATOM 937 C CA . ASP A 1 115 ? 2.970 5.617 -13.068 1.00 97.75 115 ASP A CA 1
ATOM 938 C C . ASP A 1 115 ? 2.262 4.431 -13.723 1.00 97.75 115 ASP A C 1
ATOM 940 O O . ASP A 1 115 ? 2.646 3.978 -14.803 1.00 97.75 115 ASP A O 1
ATOM 944 N N . ILE A 1 116 ? 1.256 3.883 -13.051 1.00 96.44 116 ILE A N 1
ATOM 945 C CA . ILE A 1 116 ? 0.511 2.699 -13.476 1.00 96.44 116 ILE A CA 1
ATOM 946 C C . ILE A 1 116 ? -0.951 3.098 -13.630 1.00 96.44 116 ILE A C 1
ATOM 948 O O . ILE A 1 116 ? -1.587 3.541 -12.678 1.00 96.44 116 ILE A O 1
ATOM 952 N N . ASN A 1 117 ? -1.498 2.890 -14.822 1.00 96.50 117 ASN A N 1
ATOM 953 C CA . ASN A 1 117 ? -2.918 3.012 -15.103 1.00 96.50 117 ASN A CA 1
ATOM 954 C C . ASN A 1 117 ? -3.486 1.633 -15.424 1.00 96.50 117 ASN A C 1
ATOM 956 O O . ASN A 1 117 ? -3.006 0.948 -16.329 1.00 96.50 117 ASN A O 1
ATOM 960 N N . PHE A 1 118 ? -4.527 1.238 -14.705 1.00 93.44 118 PHE A N 1
ATOM 961 C CA . PHE A 1 118 ? -5.225 -0.021 -14.915 1.00 93.44 118 PHE A CA 1
ATOM 962 C C . PHE A 1 118 ? -6.727 0.201 -14.843 1.00 93.44 118 PHE A C 1
ATOM 964 O O . PHE A 1 118 ? -7.256 0.556 -13.790 1.00 93.44 118 PHE A O 1
ATOM 971 N N . ALA A 1 119 ? -7.423 -0.023 -15.954 1.00 91.19 119 ALA A N 1
ATOM 972 C CA . ALA A 1 119 ? -8.878 0.054 -16.014 1.00 91.19 119 ALA A CA 1
ATOM 973 C C . ALA A 1 119 ? -9.468 1.390 -15.509 1.00 91.19 119 ALA A C 1
ATOM 975 O O . ALA A 1 119 ? -10.507 1.385 -14.860 1.00 91.19 119 ALA A O 1
ATOM 976 N N . ASN A 1 120 ? -8.814 2.526 -15.794 1.00 92.50 120 ASN A N 1
ATOM 977 C CA . ASN A 1 120 ? -9.140 3.870 -15.270 1.00 92.50 120 ASN A CA 1
ATOM 978 C C . ASN A 1 120 ? -8.815 4.104 -13.775 1.00 92.50 120 ASN A C 1
ATOM 980 O O . ASN A 1 120 ? -9.203 5.116 -13.190 1.00 92.50 120 ASN A O 1
ATOM 984 N N . ASN A 1 121 ? -8.070 3.198 -13.148 1.00 94.00 121 ASN A N 1
ATOM 985 C CA . ASN A 1 121 ? -7.462 3.404 -11.835 1.00 94.00 121 ASN A CA 1
ATOM 986 C C . ASN A 1 121 ? -6.006 3.818 -12.011 1.00 94.00 121 ASN A C 1
ATOM 988 O O . ASN A 1 121 ? -5.339 3.321 -12.919 1.00 94.00 121 ASN A O 1
ATOM 992 N N . THR A 1 122 ? -5.514 4.697 -11.146 1.00 96.81 122 THR A N 1
ATOM 993 C CA . THR A 1 122 ? -4.145 5.210 -11.220 1.00 96.81 122 THR A CA 1
ATOM 994 C C . THR A 1 122 ? -3.374 4.873 -9.951 1.00 96.81 122 THR A C 1
ATOM 996 O O . THR A 1 122 ? -3.914 4.909 -8.845 1.00 96.81 122 THR A O 1
ATOM 999 N N . LEU A 1 123 ? -2.102 4.531 -10.111 1.00 96.12 123 LEU A N 1
ATOM 1000 C CA . LEU A 1 123 ? -1.133 4.318 -9.046 1.00 96.12 123 LEU A CA 1
ATOM 1001 C C . LEU A 1 123 ? 0.141 5.060 -9.438 1.00 96.12 123 LEU A C 1
ATOM 1003 O O . LEU A 1 123 ? 0.782 4.710 -10.424 1.00 96.12 123 LEU A O 1
ATOM 1007 N N . ASN A 1 124 ? 0.518 6.043 -8.631 1.00 97.44 124 ASN A N 1
ATOM 1008 C CA . ASN A 1 124 ? 1.772 6.768 -8.764 1.00 97.44 124 ASN A CA 1
ATOM 1009 C C . ASN A 1 124 ? 2.656 6.419 -7.571 1.00 97.44 124 ASN A C 1
ATOM 1011 O O . ASN A 1 124 ? 2.222 6.519 -6.421 1.00 97.44 124 ASN A O 1
ATOM 1015 N N . LEU A 1 125 ? 3.893 6.029 -7.833 1.00 96.94 125 LEU A N 1
ATOM 1016 C CA . LEU A 1 125 ? 4.867 5.619 -6.835 1.00 96.94 125 LEU A CA 1
ATOM 1017 C C . LEU A 1 125 ? 6.161 6.394 -7.046 1.00 96.94 125 LEU A C 1
ATOM 1019 O O . LEU A 1 125 ? 6.663 6.479 -8.163 1.00 96.94 125 LEU A O 1
ATOM 1023 N N . ILE A 1 126 ? 6.716 6.935 -5.967 1.00 96.44 126 ILE A N 1
ATOM 1024 C CA . ILE A 1 126 ? 8.016 7.604 -5.968 1.00 96.44 126 ILE A CA 1
ATOM 1025 C C . ILE A 1 126 ? 8.825 7.048 -4.805 1.00 96.44 126 ILE A C 1
ATOM 1027 O O . ILE A 1 126 ? 8.456 7.234 -3.651 1.00 96.44 126 ILE A O 1
ATOM 1031 N N . ALA A 1 127 ? 9.931 6.383 -5.106 1.00 93.88 127 ALA A N 1
ATOM 1032 C CA . ALA A 1 127 ? 10.910 5.949 -4.127 1.00 93.88 127 ALA A CA 1
ATOM 1033 C C . ALA A 1 127 ? 12.204 6.743 -4.329 1.00 93.88 127 ALA A C 1
ATOM 1035 O O . ALA A 1 127 ? 12.739 6.767 -5.435 1.00 93.88 127 ALA A O 1
ATOM 1036 N N . GLN A 1 128 ? 12.695 7.425 -3.301 1.00 92.88 128 GLN A N 1
ATOM 1037 C CA . GLN A 1 128 ? 13.888 8.267 -3.391 1.00 92.88 128 GLN A CA 1
ATOM 1038 C C . GLN A 1 128 ? 14.517 8.491 -2.016 1.00 92.88 128 GLN A C 1
ATOM 1040 O O . GLN A 1 128 ? 13.867 8.321 -0.987 1.00 92.88 128 GLN A O 1
ATOM 1045 N N . SER A 1 129 ? 15.778 8.918 -1.996 1.00 88.50 129 SER A N 1
ATOM 1046 C CA . SER A 1 129 ? 16.411 9.406 -0.771 1.00 88.50 129 SER A CA 1
ATOM 1047 C C . SER A 1 129 ? 16.035 10.871 -0.532 1.00 88.50 129 SER A C 1
ATOM 1049 O O . SER A 1 129 ? 16.242 11.705 -1.410 1.00 88.50 129 SER A O 1
ATOM 1051 N N . VAL A 1 130 ? 15.519 11.190 0.655 1.00 84.88 130 VAL A N 1
ATOM 1052 C CA . VAL A 1 130 ? 15.200 12.552 1.118 1.00 84.88 130 VAL A CA 1
ATOM 1053 C C . VAL A 1 130 ? 15.762 12.710 2.527 1.00 84.88 130 VAL A C 1
ATOM 1055 O O . VAL A 1 130 ? 15.471 11.883 3.389 1.00 84.88 130 VAL A O 1
ATOM 1058 N N . ASP A 1 131 ? 16.576 13.739 2.768 1.00 82.00 131 ASP A N 1
ATOM 1059 C CA . ASP A 1 131 ? 17.117 14.070 4.097 1.00 82.00 131 ASP A CA 1
ATOM 1060 C C . ASP A 1 131 ? 17.767 12.875 4.831 1.00 82.00 131 ASP A C 1
ATOM 1062 O O . ASP A 1 131 ? 17.481 12.607 5.995 1.00 82.00 131 ASP A O 1
ATOM 1066 N N . ASN A 1 132 ? 18.624 12.114 4.135 1.00 82.12 132 ASN A N 1
ATOM 1067 C CA . ASN A 1 132 ? 19.268 10.880 4.630 1.00 82.12 132 ASN A CA 1
ATOM 1068 C C . ASN A 1 132 ? 18.309 9.733 5.013 1.00 82.12 132 ASN A C 1
ATOM 1070 O O . ASN A 1 132 ? 18.724 8.773 5.663 1.00 82.12 132 ASN A O 1
ATOM 1074 N N . SER A 1 133 ? 17.046 9.800 4.596 1.00 84.88 133 SER A N 1
ATOM 1075 C CA . SER A 1 133 ? 16.067 8.722 4.736 1.00 84.88 133 SER A CA 1
ATOM 1076 C C . SER A 1 133 ? 15.656 8.187 3.371 1.00 84.88 133 SER A C 1
ATOM 1078 O O . SER A 1 133 ? 15.559 8.941 2.401 1.00 84.88 133 SER A O 1
ATOM 1080 N N . TYR A 1 134 ? 15.392 6.885 3.281 1.00 88.94 134 TYR A N 1
ATOM 1081 C CA . TYR A 1 134 ? 14.780 6.322 2.082 1.00 88.94 134 TYR A CA 1
ATOM 1082 C C . TYR A 1 134 ? 13.266 6.445 2.199 1.00 88.94 134 TYR A C 1
ATOM 1084 O O . TYR A 1 134 ? 12.670 5.899 3.128 1.00 88.94 134 TYR A O 1
ATOM 1092 N N . GLN A 1 135 ? 12.645 7.170 1.277 1.00 92.50 135 GLN A N 1
ATOM 1093 C CA . GLN A 1 135 ? 11.215 7.431 1.270 1.00 92.50 135 GLN A CA 1
ATOM 1094 C C . GLN A 1 135 ? 10.553 6.736 0.084 1.00 92.50 135 GLN A C 1
ATOM 1096 O O . GLN A 1 135 ? 10.997 6.887 -1.048 1.00 92.50 135 GLN A O 1
ATOM 1101 N N . LEU A 1 136 ? 9.446 6.045 0.344 1.00 93.19 136 LEU A N 1
ATOM 1102 C CA . LEU A 1 136 ? 8.504 5.541 -0.645 1.00 93.19 136 LEU A CA 1
ATOM 1103 C C . LEU A 1 136 ? 7.174 6.276 -0.468 1.00 93.19 136 LEU A C 1
ATOM 1105 O O . LEU A 1 136 ? 6.520 6.141 0.560 1.00 93.19 136 LEU A O 1
ATOM 1109 N N . GLN A 1 137 ? 6.761 7.038 -1.470 1.00 95.62 137 GLN A N 1
ATOM 1110 C CA . GLN A 1 137 ? 5.448 7.661 -1.543 1.00 95.62 137 GLN A CA 1
ATOM 1111 C C . GLN A 1 137 ? 4.591 6.931 -2.571 1.00 95.62 137 GLN A C 1
ATOM 1113 O O . GLN A 1 137 ? 5.046 6.654 -3.680 1.00 95.62 137 GLN A O 1
ATOM 1118 N N . THR A 1 138 ? 3.337 6.668 -2.227 1.00 95.94 138 THR A N 1
ATOM 1119 C CA . THR A 1 138 ? 2.351 6.053 -3.114 1.00 95.94 138 THR A CA 1
ATOM 1120 C C . THR A 1 138 ? 1.061 6.857 -3.102 1.00 95.94 138 THR A C 1
ATOM 1122 O O . THR A 1 138 ? 0.566 7.234 -2.042 1.00 95.94 138 THR A O 1
ATOM 1125 N N . ASN A 1 139 ? 0.502 7.096 -4.283 1.00 96.94 139 ASN A N 1
ATOM 1126 C CA . ASN A 1 139 ? -0.793 7.731 -4.479 1.00 96.94 139 ASN A CA 1
ATOM 1127 C C . ASN A 1 139 ? -1.632 6.823 -5.376 1.00 96.94 139 ASN A C 1
ATOM 1129 O O . ASN A 1 139 ? -1.248 6.566 -6.513 1.00 96.94 139 ASN A O 1
ATOM 1133 N N . ILE A 1 140 ? -2.761 6.346 -4.875 1.00 95.19 140 ILE A N 1
ATOM 1134 C CA . ILE A 1 140 ? -3.691 5.471 -5.583 1.00 95.19 140 ILE A CA 1
ATOM 1135 C C . ILE A 1 140 ? -5.006 6.217 -5.734 1.00 95.19 140 ILE A C 1
ATOM 1137 O O . ILE A 1 140 ? -5.502 6.794 -4.767 1.00 95.19 140 ILE A O 1
ATOM 1141 N N . ARG A 1 141 ? -5.589 6.177 -6.929 1.00 96.19 141 ARG A N 1
ATOM 1142 C CA . ARG A 1 141 ? -6.944 6.653 -7.192 1.00 96.19 141 ARG A CA 1
ATOM 1143 C C . ARG A 1 141 ? -7.734 5.566 -7.903 1.00 96.19 141 ARG A C 1
ATOM 1145 O O . ARG A 1 141 ? -7.383 5.152 -9.007 1.00 96.19 141 ARG A O 1
ATOM 1152 N N . ILE A 1 142 ? -8.811 5.127 -7.268 1.00 93.25 142 ILE A N 1
ATOM 1153 C CA . ILE A 1 142 ? -9.702 4.085 -7.766 1.00 93.25 142 ILE A CA 1
ATOM 1154 C C . ILE A 1 142 ? -10.958 4.769 -8.308 1.00 93.25 142 ILE A C 1
ATOM 1156 O O . ILE A 1 142 ? -11.837 5.173 -7.550 1.00 93.25 142 ILE A O 1
ATOM 1160 N N . ASN A 1 143 ? -11.024 4.942 -9.631 1.00 93.00 143 ASN A N 1
ATOM 1161 C CA . ASN A 1 143 ? -12.204 5.504 -10.303 1.00 93.00 143 ASN A CA 1
ATOM 1162 C C . ASN A 1 143 ? -13.135 4.411 -10.851 1.00 93.00 143 ASN A C 1
ATOM 1164 O O . ASN A 1 143 ? -14.289 4.690 -11.159 1.00 93.00 143 ASN A O 1
ATOM 1168 N N . ASN A 1 144 ? -12.635 3.184 -11.003 1.00 91.62 144 ASN A N 1
ATOM 1169 C CA . ASN A 1 144 ? -13.389 2.032 -11.482 1.00 91.62 144 ASN A CA 1
ATOM 1170 C C . ASN A 1 144 ? -13.019 0.809 -10.622 1.00 91.62 144 ASN A C 1
ATOM 1172 O O . ASN A 1 144 ? -12.050 0.109 -10.934 1.00 91.62 144 ASN A O 1
ATOM 1176 N N . PRO A 1 145 ? -13.738 0.566 -9.513 1.00 88.69 145 PRO A N 1
ATOM 1177 C CA . PRO A 1 145 ? -13.370 -0.466 -8.546 1.00 88.69 145 PRO A CA 1
ATOM 1178 C C . PRO A 1 145 ? -13.598 -1.890 -9.065 1.00 88.69 145 PRO A C 1
ATOM 1180 O O . PRO A 1 145 ? -12.876 -2.792 -8.654 1.00 88.69 145 PRO A O 1
ATOM 1183 N N . VAL A 1 146 ? -14.537 -2.106 -9.997 1.00 89.31 146 VAL A N 1
ATOM 1184 C CA . VAL A 1 146 ? -14.977 -3.448 -10.431 1.00 89.31 146 VAL A CA 1
ATOM 1185 C C . VAL A 1 146 ? -13.821 -4.338 -10.927 1.00 89.31 146 VAL A C 1
ATOM 1187 O O . VAL A 1 146 ? -13.710 -5.478 -10.472 1.00 89.31 146 VAL A O 1
ATOM 1190 N N . PRO A 1 147 ? -12.904 -3.871 -11.798 1.00 85.94 147 PRO A N 1
ATOM 1191 C CA . PRO A 1 147 ? -11.781 -4.694 -12.245 1.00 85.94 147 PRO A CA 1
ATOM 1192 C C . PRO A 1 147 ? -10.797 -5.043 -11.122 1.00 85.94 147 PRO A C 1
ATOM 1194 O O . PRO A 1 147 ? -10.274 -6.154 -11.104 1.00 85.94 147 PRO A O 1
ATOM 1197 N N . LEU A 1 148 ? -10.558 -4.130 -10.173 1.00 84.06 148 LEU A N 1
ATOM 1198 C CA . LEU A 1 148 ? -9.682 -4.376 -9.021 1.00 84.06 148 LEU A CA 1
ATOM 1199 C C . LEU A 1 148 ? -10.333 -5.338 -8.021 1.00 84.06 148 LEU A C 1
ATOM 1201 O O . LEU A 1 148 ? -9.674 -6.259 -7.548 1.00 84.06 148 LEU A O 1
ATOM 1205 N N . ALA A 1 149 ? -11.627 -5.157 -7.754 1.00 82.88 149 ALA A N 1
ATOM 1206 C CA . ALA A 1 149 ? -12.449 -6.040 -6.934 1.00 82.88 149 ALA A CA 1
ATOM 1207 C C . ALA A 1 149 ? -12.389 -7.482 -7.456 1.00 82.88 149 ALA A C 1
ATOM 1209 O O . ALA A 1 149 ? -12.053 -8.403 -6.713 1.00 82.88 149 ALA A O 1
ATOM 1210 N N . ASN A 1 150 ? -12.581 -7.667 -8.765 1.00 79.69 150 ASN A N 1
ATOM 1211 C CA . ASN A 1 150 ? -12.468 -8.973 -9.414 1.00 79.69 150 ASN A CA 1
ATOM 1212 C C . ASN A 1 150 ? -11.041 -9.537 -9.360 1.00 79.69 150 ASN A C 1
ATOM 1214 O O . ASN A 1 150 ? -10.861 -10.727 -9.102 1.00 79.69 150 ASN A O 1
ATOM 1218 N N . LEU A 1 151 ? -10.025 -8.700 -9.596 1.00 77.06 151 LEU A N 1
ATOM 1219 C CA . LEU A 1 151 ? -8.625 -9.129 -9.597 1.00 77.06 151 LEU A CA 1
ATOM 1220 C C . LEU A 1 151 ? -8.157 -9.589 -8.208 1.00 77.06 151 LEU A C 1
ATOM 1222 O O . LEU A 1 151 ? -7.412 -10.562 -8.106 1.00 77.06 151 LEU A O 1
ATOM 1226 N N . PHE A 1 152 ? -8.593 -8.903 -7.149 1.00 76.50 152 PHE A N 1
ATOM 1227 C CA . PHE A 1 152 ? -8.179 -9.176 -5.771 1.00 76.50 152 PHE A CA 1
ATOM 1228 C C . PHE A 1 152 ? -9.201 -9.971 -4.954 1.00 76.50 152 PHE A C 1
ATOM 1230 O O . PHE A 1 152 ? -8.906 -10.326 -3.817 1.00 76.50 152 PHE A O 1
ATOM 1237 N N . SER A 1 153 ? -10.366 -10.291 -5.527 1.00 77.06 153 SER A N 1
ATOM 1238 C CA . SER A 1 153 ? -11.482 -10.945 -4.827 1.00 77.06 153 SER A CA 1
ATOM 1239 C C . SER A 1 153 ? -11.933 -10.181 -3.570 1.00 77.06 153 SER A C 1
ATOM 1241 O O . SER A 1 153 ? -12.185 -10.779 -2.527 1.00 77.06 153 SER A O 1
ATOM 1243 N N . ILE A 1 154 ? -12.018 -8.853 -3.677 1.00 73.19 154 ILE A N 1
ATOM 1244 C CA . ILE A 1 154 ? -12.511 -7.930 -2.637 1.00 73.19 154 ILE A CA 1
ATOM 1245 C C . ILE A 1 154 ? -13.815 -7.316 -3.153 1.00 73.19 154 ILE A C 1
ATOM 1247 O O . ILE A 1 154 ? -13.945 -7.136 -4.363 1.00 73.19 154 ILE A O 1
ATOM 1251 N N . LYS A 1 155 ? -14.785 -7.000 -2.288 1.00 79.25 155 LYS A N 1
ATOM 1252 C CA . LYS A 1 155 ? -15.996 -6.300 -2.745 1.00 79.25 155 LYS A CA 1
ATOM 1253 C C . LYS A 1 155 ? -15.672 -4.874 -3.184 1.00 79.25 155 LYS A C 1
ATOM 1255 O O . LYS A 1 155 ? -14.754 -4.240 -2.671 1.00 79.25 155 LYS A O 1
ATOM 1260 N N . ASP A 1 156 ? -16.426 -4.364 -4.146 1.00 82.19 156 ASP A N 1
ATOM 1261 C CA . ASP A 1 156 ? -16.219 -3.027 -4.698 1.00 82.19 156 ASP A CA 1
ATOM 1262 C C . ASP A 1 156 ? -16.498 -1.908 -3.682 1.00 82.19 156 ASP A C 1
ATOM 1264 O O . ASP A 1 156 ? -15.778 -0.910 -3.673 1.00 82.19 156 ASP A O 1
ATOM 1268 N N . ASP A 1 157 ? -17.474 -2.095 -2.792 1.00 77.75 157 ASP A N 1
ATOM 1269 C CA . ASP A 1 157 ? -17.828 -1.167 -1.710 1.00 77.75 157 ASP A CA 1
ATOM 1270 C C . ASP A 1 157 ? -16.828 -1.144 -0.538 1.00 77.75 157 ASP A C 1
ATOM 1272 O O . ASP A 1 157 ? -16.865 -0.230 0.291 1.00 77.75 157 ASP A O 1
ATOM 1276 N N . GLU A 1 158 ? -15.914 -2.115 -0.491 1.00 75.88 158 GLU A N 1
ATOM 1277 C CA . GLU A 1 158 ? -14.830 -2.215 0.494 1.00 75.88 158 GLU A CA 1
ATOM 1278 C C . GLU A 1 158 ? -13.518 -1.572 0.002 1.00 75.88 158 GLU A C 1
ATOM 1280 O O . GLU A 1 158 ? -12.580 -1.402 0.786 1.00 75.88 158 GLU A O 1
ATOM 1285 N N . LEU A 1 159 ? -13.429 -1.199 -1.282 1.00 82.50 159 LEU A N 1
ATOM 1286 C CA . LEU A 1 159 ? -12.234 -0.574 -1.846 1.00 82.50 159 LEU A CA 1
ATOM 1287 C C . LEU A 1 159 ? -12.199 0.944 -1.583 1.00 82.50 159 LEU A C 1
ATOM 1289 O O . LEU A 1 159 ? -13.187 1.644 -1.823 1.00 82.50 159 LEU A O 1
ATOM 1293 N N . PRO A 1 160 ? -11.037 1.496 -1.183 1.00 87.12 160 PRO A N 1
ATOM 1294 C CA . PRO A 1 160 ? -10.871 2.938 -1.062 1.00 87.12 160 PRO A CA 1
A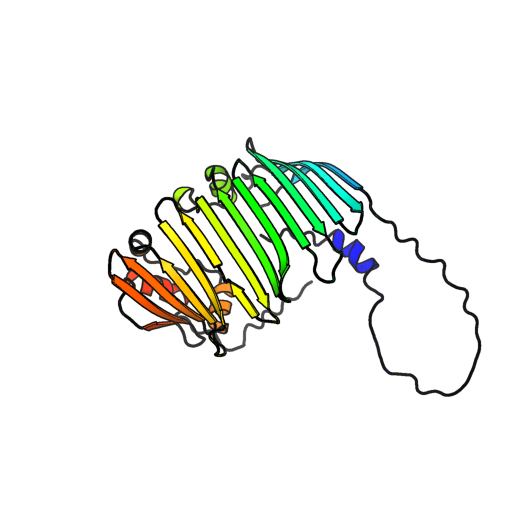TOM 1295 C C . PRO A 1 160 ? -10.924 3.626 -2.420 1.00 87.12 160 PRO A C 1
ATOM 1297 O O . PRO A 1 160 ? -10.397 3.129 -3.406 1.00 87.12 160 PRO A O 1
ATOM 1300 N N . GLN A 1 161 ? -11.511 4.819 -2.471 1.00 92.00 161 GLN A N 1
ATOM 1301 C CA . GLN A 1 161 ? -11.486 5.676 -3.657 1.00 92.00 161 GLN A CA 1
ATOM 1302 C C . GLN A 1 161 ? -10.110 6.312 -3.854 1.00 92.00 161 GLN A C 1
ATOM 1304 O O . GLN A 1 161 ? -9.680 6.530 -4.989 1.00 92.00 161 GLN A O 1
ATOM 1309 N N . GLN A 1 162 ? -9.416 6.633 -2.760 1.00 94.19 162 GLN A N 1
ATOM 1310 C CA . GLN A 1 162 ? -8.070 7.199 -2.794 1.00 94.19 162 GLN A CA 1
ATOM 1311 C C . GLN A 1 162 ? -7.227 6.644 -1.652 1.00 94.19 162 GLN A C 1
ATOM 1313 O O . GLN A 1 162 ? -7.726 6.469 -0.544 1.00 94.19 162 GLN A O 1
ATOM 1318 N N . VAL A 1 163 ? -5.946 6.394 -1.918 1.00 93.19 163 VAL A N 1
ATOM 1319 C CA . VAL A 1 163 ? -4.956 6.049 -0.892 1.00 93.19 163 VAL A CA 1
ATOM 1320 C C . VAL A 1 163 ? -3.712 6.887 -1.119 1.00 93.19 163 VAL A C 1
ATOM 1322 O O . VAL A 1 163 ? -3.110 6.838 -2.189 1.00 93.19 163 VAL A O 1
ATOM 1325 N N . HIS A 1 164 ? -3.303 7.631 -0.107 1.00 95.69 164 HIS A N 1
ATOM 1326 C CA . HIS A 1 164 ? -2.020 8.300 -0.045 1.00 95.69 164 HIS A CA 1
ATOM 1327 C C . HIS A 1 164 ? -1.212 7.686 1.090 1.00 95.69 164 HIS A C 1
ATOM 1329 O O . HIS A 1 164 ? -1.688 7.584 2.217 1.00 95.69 164 HIS A O 1
ATOM 1335 N N . SER A 1 165 ? 0.025 7.290 0.821 1.00 94.00 165 SER A N 1
ATOM 1336 C CA . SER A 1 165 ? 0.915 6.868 1.896 1.00 94.00 165 SER A CA 1
ATOM 1337 C C . SER A 1 165 ? 2.357 7.235 1.638 1.00 94.00 165 SER A C 1
ATOM 1339 O O . SER A 1 165 ? 2.834 7.230 0.503 1.00 94.00 165 SER A O 1
ATOM 1341 N N . VAL A 1 166 ? 3.050 7.531 2.728 1.00 93.44 166 VAL A N 1
ATOM 1342 C CA . VAL A 1 166 ? 4.478 7.799 2.769 1.00 93.44 166 VAL A CA 1
ATOM 1343 C C . VAL A 1 166 ? 5.092 6.832 3.765 1.00 93.44 166 VAL A C 1
ATOM 1345 O O . VAL A 1 166 ? 4.722 6.819 4.933 1.00 93.44 166 VAL A O 1
ATOM 1348 N N . PHE A 1 167 ? 6.057 6.050 3.305 1.00 91.25 167 PHE A N 1
ATOM 1349 C CA . PHE A 1 167 ? 6.902 5.193 4.123 1.00 91.25 167 PHE A CA 1
ATOM 1350 C C . PHE A 1 167 ? 8.303 5.784 4.118 1.00 91.25 167 PHE A C 1
ATOM 1352 O O . PHE A 1 167 ? 8.820 6.143 3.062 1.00 91.25 167 PHE A O 1
ATOM 1359 N N . LYS A 1 168 ? 8.924 5.890 5.284 1.00 90.88 168 LYS A N 1
ATOM 1360 C CA . LYS A 1 168 ? 10.298 6.347 5.459 1.00 90.88 168 LYS A CA 1
ATOM 1361 C C . LYS A 1 168 ? 11.077 5.293 6.225 1.00 90.88 168 LYS A C 1
ATOM 1363 O O . LYS A 1 168 ? 10.601 4.778 7.232 1.00 90.88 168 LYS A O 1
ATOM 1368 N N . VAL A 1 169 ? 12.282 4.998 5.763 1.00 87.12 169 VAL A N 1
ATOM 1369 C CA . VAL A 1 169 ? 13.256 4.185 6.488 1.00 87.12 169 VAL A CA 1
ATOM 1370 C C . VAL A 1 169 ? 14.390 5.103 6.915 1.00 87.12 169 VAL A C 1
ATOM 1372 O O . VAL A 1 169 ? 15.065 5.698 6.070 1.00 87.12 169 VAL A O 1
ATOM 1375 N N . LEU A 1 170 ? 14.575 5.236 8.228 1.00 84.75 170 LEU A N 1
ATOM 1376 C CA . LEU A 1 170 ? 15.650 6.013 8.837 1.00 84.75 170 LEU A CA 1
ATOM 1377 C C . LEU A 1 170 ? 16.500 5.073 9.696 1.00 84.75 170 LEU A C 1
ATOM 1379 O O . LEU A 1 170 ? 16.041 4.562 10.718 1.00 84.75 170 LEU A O 1
ATOM 1383 N N . GLY A 1 171 ? 17.731 4.800 9.260 1.00 83.12 171 GLY A N 1
ATOM 1384 C CA . GLY A 1 171 ? 18.546 3.741 9.858 1.00 83.12 171 GLY A CA 1
ATOM 1385 C C . GLY A 1 171 ? 17.831 2.387 9.769 1.00 83.12 171 GLY A C 1
ATOM 1386 O O . GLY A 1 171 ? 17.510 1.935 8.674 1.00 83.12 171 GLY A O 1
ATOM 1387 N N . ASN A 1 172 ? 17.537 1.778 10.922 1.00 79.25 172 ASN A N 1
ATOM 1388 C CA . ASN A 1 172 ? 16.815 0.502 11.020 1.00 79.25 172 ASN A CA 1
ATOM 1389 C C . ASN A 1 172 ? 15.337 0.669 11.429 1.00 79.25 172 ASN A C 1
ATOM 1391 O O . ASN A 1 172 ? 14.698 -0.304 11.825 1.00 79.25 172 ASN A O 1
ATOM 1395 N N . GLN A 1 173 ? 14.799 1.892 11.389 1.00 83.00 173 GLN A N 1
ATOM 1396 C CA . GLN A 1 173 ? 13.434 2.191 11.823 1.00 83.00 173 GLN A CA 1
ATOM 1397 C C . GLN A 1 173 ? 12.522 2.473 10.629 1.00 83.00 173 GLN A C 1
ATOM 1399 O O . GLN A 1 173 ? 12.868 3.254 9.739 1.00 83.00 173 GLN A O 1
ATOM 1404 N N . LEU A 1 174 ? 11.337 1.854 10.639 1.00 83.62 174 LEU A N 1
ATOM 1405 C CA . LEU A 1 174 ? 10.255 2.137 9.699 1.00 83.62 174 LEU A CA 1
ATOM 1406 C C . LEU A 1 174 ? 9.333 3.205 10.290 1.00 83.62 174 LEU A C 1
ATOM 1408 O O . LEU A 1 174 ? 8.805 3.042 11.386 1.00 83.62 174 LEU A O 1
ATOM 1412 N N . ILE A 1 175 ? 9.101 4.276 9.542 1.00 88.50 175 ILE A N 1
ATOM 1413 C CA . ILE A 1 175 ? 8.221 5.378 9.922 1.00 88.50 175 ILE A CA 1
ATOM 1414 C C . ILE A 1 175 ? 7.183 5.550 8.816 1.00 88.50 175 ILE A C 1
ATOM 1416 O O . ILE A 1 175 ? 7.522 5.641 7.638 1.00 88.50 175 ILE A O 1
ATOM 1420 N N . ILE A 1 176 ? 5.912 5.628 9.187 1.00 89.50 176 ILE A N 1
ATOM 1421 C CA . ILE A 1 176 ? 4.808 5.987 8.296 1.00 89.50 176 ILE A CA 1
ATOM 1422 C C . ILE A 1 176 ? 4.304 7.350 8.772 1.00 89.50 176 ILE A C 1
ATOM 1424 O O . ILE A 1 176 ? 3.427 7.404 9.632 1.00 89.50 176 ILE A O 1
ATOM 1428 N N . PRO A 1 177 ? 4.884 8.468 8.298 1.00 86.06 177 PRO A N 1
ATOM 1429 C CA . PRO A 1 177 ? 4.465 9.799 8.739 1.00 86.06 177 PRO A CA 1
ATOM 1430 C C . PRO A 1 177 ? 3.056 10.170 8.268 1.00 86.06 177 PRO A C 1
ATOM 1432 O O . PRO A 1 177 ? 2.427 11.026 8.878 1.00 86.06 177 PRO A O 1
ATOM 1435 N N . ALA A 1 178 ? 2.578 9.556 7.184 1.00 86.44 178 ALA A N 1
ATOM 1436 C CA . ALA A 1 178 ? 1.238 9.776 6.668 1.00 86.44 178 ALA A CA 1
ATOM 1437 C C . ALA A 1 178 ? 0.746 8.529 5.931 1.00 86.44 178 ALA A C 1
ATOM 1439 O O . ALA A 1 178 ? 1.376 8.066 4.978 1.00 86.44 178 ALA A O 1
ATOM 1440 N N . PHE A 1 179 ? -0.398 8.021 6.362 1.00 91.19 179 PHE A N 1
ATOM 1441 C CA . PHE A 1 179 ? -1.260 7.119 5.620 1.00 91.19 179 PHE A CA 1
ATOM 1442 C C . PHE A 1 179 ? -2.657 7.730 5.641 1.00 91.19 179 PHE A C 1
ATOM 1444 O O . PHE A 1 179 ? -3.154 8.091 6.703 1.00 91.19 179 PHE A O 1
ATOM 1451 N N . ASP A 1 180 ? -3.272 7.863 4.480 1.00 91.06 180 ASP A N 1
ATOM 1452 C CA . ASP A 1 180 ? -4.599 8.430 4.316 1.00 91.06 180 ASP A CA 1
ATOM 1453 C C . ASP A 1 180 ? -5.359 7.607 3.281 1.00 91.06 180 ASP A C 1
ATOM 1455 O O . ASP A 1 180 ? -4.914 7.461 2.143 1.00 91.06 180 ASP A O 1
ATOM 1459 N N . ALA A 1 181 ? -6.493 7.044 3.676 1.00 89.31 181 ALA A N 1
ATOM 1460 C CA . ALA A 1 181 ? -7.373 6.303 2.790 1.00 89.31 181 ALA A CA 1
ATOM 1461 C C . ALA A 1 181 ? -8.777 6.904 2.842 1.00 89.31 181 ALA A C 1
ATOM 1463 O O . ALA A 1 181 ? -9.398 6.991 3.902 1.00 89.31 181 ALA A O 1
ATOM 1464 N N . ILE A 1 182 ? -9.288 7.291 1.677 1.00 87.00 182 ILE A N 1
ATOM 1465 C CA . ILE A 1 182 ? -10.609 7.891 1.518 1.00 87.00 182 ILE A CA 1
ATOM 1466 C C . ILE A 1 182 ? -11.537 6.844 0.913 1.00 87.00 182 ILE A C 1
ATOM 1468 O O . ILE A 1 182 ? -11.323 6.370 -0.201 1.00 87.00 182 ILE A O 1
ATOM 1472 N N . ASN A 1 183 ? -12.584 6.512 1.654 1.00 76.69 183 ASN A N 1
ATOM 1473 C CA . ASN A 1 183 ? -13.729 5.718 1.234 1.00 76.69 183 ASN A CA 1
ATOM 1474 C C . ASN A 1 183 ? -14.927 6.649 0.966 1.00 76.69 183 ASN A C 1
ATOM 1476 O O . ASN A 1 183 ? -14.982 7.740 1.537 1.00 76.69 183 ASN A O 1
ATOM 1480 N N . PRO A 1 184 ? -15.951 6.212 0.204 1.00 71.81 184 PRO A N 1
ATOM 1481 C CA . PRO A 1 184 ? -17.155 7.021 -0.023 1.00 71.81 184 PRO A CA 1
ATOM 1482 C C . PRO A 1 184 ? -17.836 7.465 1.279 1.00 71.81 184 PRO A C 1
ATOM 1484 O O . PRO A 1 184 ? -18.450 8.524 1.341 1.00 71.81 184 PRO A O 1
ATOM 1487 N N . SER A 1 185 ? -17.736 6.636 2.320 1.00 69.56 185 SER A N 1
ATOM 1488 C CA . SER A 1 185 ? -18.389 6.869 3.604 1.00 69.56 185 SER A CA 1
ATOM 1489 C C . SER A 1 185 ? -17.480 7.448 4.685 1.00 69.56 185 SER A C 1
ATOM 1491 O O . SER A 1 185 ? -17.996 7.743 5.755 1.00 69.56 185 SER A O 1
ATOM 1493 N N . ALA A 1 186 ? -16.158 7.543 4.477 1.00 74.06 186 ALA A N 1
ATOM 1494 C CA . ALA A 1 186 ? -15.244 8.003 5.525 1.00 74.06 186 ALA A CA 1
ATOM 1495 C C . ALA A 1 186 ? -13.782 8.147 5.088 1.00 74.06 186 ALA A C 1
ATOM 1497 O O . ALA A 1 186 ? -13.375 7.660 4.039 1.00 74.06 186 ALA A O 1
ATOM 1498 N N . ARG A 1 187 ? -12.968 8.719 5.976 1.00 82.25 187 ARG A N 1
ATOM 1499 C CA . ARG A 1 187 ? -11.518 8.842 5.845 1.00 82.25 187 ARG A CA 1
ATOM 1500 C C . ARG A 1 187 ? -10.813 8.125 6.997 1.00 82.25 187 ARG A C 1
ATOM 1502 O O . ARG A 1 187 ? -11.274 8.198 8.136 1.00 82.25 187 ARG A O 1
ATOM 1509 N N . LEU A 1 188 ? -9.733 7.422 6.683 1.00 83.62 188 LEU A N 1
ATOM 1510 C CA . LEU A 1 188 ? -8.840 6.760 7.627 1.00 83.62 188 LEU A CA 1
ATOM 1511 C C . LEU A 1 188 ? -7.482 7.442 7.536 1.00 83.62 188 LEU A C 1
ATOM 1513 O O . LEU A 1 188 ? -6.812 7.316 6.516 1.00 83.62 188 LEU A O 1
ATOM 1517 N N . GLU A 1 189 ? -7.066 8.100 8.610 1.00 87.69 189 GLU A N 1
ATOM 1518 C CA . GLU A 1 189 ? -5.722 8.662 8.717 1.00 87.69 189 GLU A CA 1
ATOM 1519 C C . GLU A 1 189 ? -4.925 7.851 9.730 1.00 87.69 189 GLU A C 1
ATOM 1521 O O . GLU A 1 189 ? -5.427 7.541 10.812 1.00 87.69 189 GLU A O 1
ATOM 1526 N N . ALA A 1 190 ? -3.690 7.495 9.388 1.00 89.06 190 ALA A N 1
ATOM 1527 C CA . ALA A 1 190 ? -2.809 6.778 10.288 1.00 89.06 190 ALA A CA 1
ATOM 1528 C C . ALA A 1 190 ? -1.357 7.252 10.198 1.00 89.06 190 ALA A C 1
ATOM 1530 O O . ALA A 1 190 ? -0.854 7.627 9.139 1.00 89.06 190 ALA A O 1
ATOM 1531 N N . THR A 1 191 ? -0.663 7.181 11.329 1.00 91.19 191 THR A N 1
ATOM 1532 C CA . THR A 1 191 ? 0.785 7.393 11.423 1.00 91.19 191 THR A CA 1
ATOM 1533 C C . THR A 1 191 ? 1.407 6.252 12.206 1.00 91.19 191 THR A C 1
ATOM 1535 O O . THR A 1 191 ? 0.797 5.837 13.185 1.00 91.19 191 THR A O 1
ATOM 1538 N N . LEU A 1 192 ? 2.617 5.817 11.862 1.00 88.88 192 LEU A N 1
ATOM 1539 C CA . LEU A 1 192 ? 3.415 4.851 12.626 1.00 88.88 192 LEU A CA 1
ATOM 1540 C C . LEU A 1 192 ? 4.815 5.419 12.852 1.00 88.88 192 LEU A C 1
ATOM 1542 O O . LEU A 1 192 ? 5.450 5.896 11.911 1.00 88.88 192 LEU A O 1
ATOM 1546 N N . GLY A 1 193 ? 5.338 5.307 14.064 1.00 88.62 193 GLY A N 1
ATOM 1547 C CA . GLY A 1 193 ? 6.732 5.638 14.337 1.00 88.62 193 GLY A CA 1
ATOM 1548 C C . GLY A 1 193 ? 7.185 5.179 15.718 1.00 88.62 193 GLY A C 1
ATOM 1549 O O . GLY A 1 193 ? 6.360 4.710 16.504 1.00 88.62 193 GLY A O 1
ATOM 1550 N N . PRO A 1 194 ? 8.485 5.297 16.022 1.00 85.50 194 PRO A N 1
ATOM 1551 C CA . PRO A 1 194 ? 8.988 5.063 17.369 1.00 85.50 194 PRO A CA 1
ATOM 1552 C C . PRO A 1 194 ? 8.377 6.083 18.337 1.00 85.50 194 PRO A C 1
ATOM 1554 O O . PRO A 1 194 ? 8.235 7.259 17.999 1.00 85.50 194 PRO A O 1
ATOM 1557 N N . ASP A 1 195 ? 8.035 5.654 19.549 1.00 82.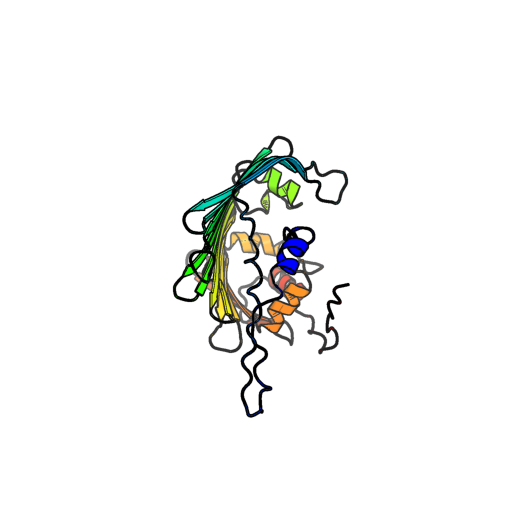81 195 ASP A N 1
ATOM 1558 C CA . ASP A 1 195 ? 7.440 6.532 20.570 1.00 82.81 195 ASP A CA 1
ATOM 1559 C C . ASP A 1 195 ? 8.475 7.137 21.540 1.00 82.81 195 ASP A C 1
ATOM 1561 O O . ASP A 1 195 ? 8.112 7.754 22.540 1.00 82.81 195 ASP A O 1
ATOM 1565 N N . GLY A 1 196 ? 9.768 6.953 21.253 1.00 76.75 196 GLY A N 1
ATOM 1566 C CA . GLY A 1 196 ? 10.885 7.340 22.122 1.00 76.75 196 GLY A CA 1
ATOM 1567 C C . GLY A 1 196 ? 11.268 6.276 23.159 1.00 76.75 196 GLY A C 1
ATOM 1568 O O . GLY A 1 196 ? 12.331 6.381 23.766 1.00 76.75 196 GLY A O 1
ATOM 1569 N N . SER A 1 197 ? 10.454 5.231 23.323 1.00 71.00 197 SER A N 1
ATOM 1570 C CA . SER A 1 197 ? 10.819 3.976 23.983 1.00 71.00 197 SER A CA 1
ATOM 1571 C C . SER A 1 197 ? 11.123 2.896 22.931 1.00 71.00 197 SER A C 1
ATOM 1573 O O . SER A 1 197 ? 10.989 3.140 21.731 1.00 71.00 197 SER A O 1
ATOM 1575 N N . ASN A 1 198 ? 11.532 1.689 23.339 1.00 76.31 198 ASN A N 1
ATOM 1576 C CA . ASN A 1 198 ? 11.677 0.528 22.436 1.00 76.31 198 ASN A CA 1
ATOM 1577 C C . ASN A 1 198 ? 10.306 -0.011 21.951 1.00 76.31 198 ASN A C 1
ATOM 1579 O O . ASN A 1 198 ? 10.100 -1.221 21.861 1.00 76.31 198 ASN A O 1
ATOM 1583 N N . SER A 1 199 ? 9.364 0.893 21.685 1.00 84.31 199 SER A N 1
ATOM 1584 C CA . SER A 1 199 ? 7.981 0.643 21.302 1.00 84.31 199 SER A CA 1
ATOM 1585 C C . SER A 1 199 ? 7.638 1.487 20.079 1.00 84.31 199 SER A C 1
ATOM 1587 O O . SER A 1 199 ? 8.258 2.520 19.801 1.00 84.31 199 SER A O 1
ATOM 1589 N N . TYR A 1 200 ? 6.605 1.068 19.361 1.00 88.44 200 TYR A N 1
ATOM 1590 C CA . TYR A 1 200 ? 6.050 1.841 18.258 1.00 88.44 200 TYR A CA 1
ATOM 1591 C C . TYR A 1 200 ? 4.691 2.398 18.636 1.00 88.44 200 TYR A C 1
ATOM 1593 O O . TYR A 1 200 ? 3.886 1.712 19.260 1.00 88.44 200 TYR A O 1
ATOM 1601 N N . ILE A 1 201 ? 4.408 3.627 18.218 1.00 90.88 201 ILE A N 1
ATOM 1602 C CA . ILE A 1 201 ? 3.082 4.215 18.329 1.00 90.88 201 ILE A CA 1
ATOM 1603 C C . ILE A 1 201 ? 2.446 4.346 16.954 1.00 90.88 201 ILE A C 1
ATOM 1605 O O . ILE A 1 201 ? 3.037 4.880 16.013 1.00 90.88 201 ILE A O 1
ATOM 1609 N N . THR A 1 202 ? 1.219 3.852 16.859 1.00 90.38 202 THR A N 1
ATOM 1610 C CA . THR A 1 202 ? 0.320 4.081 15.741 1.00 90.38 202 THR A CA 1
ATOM 1611 C C . THR A 1 202 ? -0.777 5.024 16.203 1.00 90.38 202 THR A C 1
ATOM 1613 O O . THR A 1 202 ? -1.481 4.705 17.155 1.00 90.38 202 THR A O 1
ATOM 1616 N N . ASN A 1 203 ? -0.952 6.170 15.553 1.00 89.50 203 ASN A N 1
ATOM 1617 C CA . ASN A 1 203 ? -2.145 6.995 15.758 1.00 89.50 203 ASN A CA 1
ATOM 1618 C C . ASN A 1 203 ? -3.086 6.739 14.589 1.00 89.50 203 ASN A C 1
ATO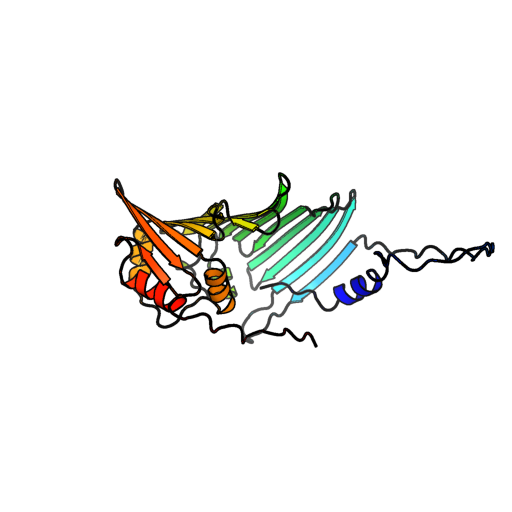M 1620 O O . ASN A 1 203 ? -2.629 6.760 13.451 1.00 89.50 203 ASN A O 1
ATOM 1624 N N . ILE A 1 204 ? -4.358 6.479 14.871 1.00 88.69 204 ILE A N 1
ATOM 1625 C CA . ILE A 1 204 ? -5.403 6.231 13.883 1.00 88.69 204 ILE A CA 1
ATOM 1626 C C . ILE A 1 204 ? -6.550 7.193 14.167 1.00 88.69 204 ILE A C 1
ATOM 1628 O O . ILE A 1 204 ? -7.090 7.190 15.270 1.00 88.69 204 ILE A O 1
ATOM 1632 N N . THR A 1 205 ? -6.959 7.973 13.177 1.00 85.94 205 THR A N 1
ATOM 1633 C CA . THR A 1 205 ? -8.148 8.826 13.269 1.00 85.94 205 THR A CA 1
ATOM 1634 C C . THR A 1 205 ? -9.274 8.193 12.459 1.00 85.94 205 THR A C 1
ATOM 1636 O O . THR A 1 205 ? -9.114 7.927 11.265 1.00 85.94 205 THR A O 1
ATOM 1639 N N . LEU A 1 206 ? -10.410 7.938 13.116 1.00 80.75 206 LEU A N 1
ATOM 1640 C CA . LEU A 1 206 ? -11.607 7.343 12.516 1.00 80.75 206 LEU A CA 1
ATOM 1641 C C . LEU A 1 206 ? -12.811 8.278 12.654 1.00 80.75 206 LEU A C 1
ATOM 1643 O O . LEU A 1 206 ? -13.074 8.814 13.732 1.00 80.75 206 LEU A O 1
ATOM 1647 N N . HIS A 1 207 ? -13.596 8.396 11.582 1.00 78.00 207 HIS A N 1
ATOM 1648 C CA . HIS A 1 207 ? -14.928 9.000 11.648 1.00 78.00 207 HIS A CA 1
ATOM 1649 C C . HIS A 1 207 ? -15.939 8.014 12.260 1.00 78.00 207 HIS A C 1
ATOM 1651 O O . HIS A 1 207 ? -15.835 6.802 12.042 1.00 78.00 207 HIS A O 1
ATOM 1657 N N . GLU A 1 208 ? -16.935 8.511 12.997 1.00 73.88 208 GLU A N 1
ATOM 1658 C CA . GLU A 1 208 ? -17.919 7.670 13.707 1.00 73.88 208 GLU A CA 1
ATOM 1659 C C . GLU A 1 208 ? -18.681 6.718 12.761 1.00 73.88 208 GLU A C 1
ATOM 1661 O O . GLU A 1 208 ? -18.958 5.574 13.120 1.00 73.88 208 GLU A O 1
ATOM 1666 N N . ASP A 1 209 ? -18.917 7.126 11.512 1.00 73.62 209 ASP A N 1
ATOM 1667 C CA . ASP A 1 209 ? -19.611 6.304 10.511 1.00 73.62 209 ASP A CA 1
ATOM 1668 C C . ASP A 1 209 ? -18.848 5.015 10.150 1.00 73.62 209 ASP A C 1
ATOM 1670 O O . ASP A 1 209 ? -19.461 3.973 9.904 1.00 73.62 209 ASP A O 1
ATOM 1674 N N . LEU A 1 210 ? -17.505 5.040 10.161 1.00 73.94 210 LEU A N 1
ATOM 1675 C CA . LEU A 1 210 ? -16.691 3.823 9.996 1.00 73.94 210 LEU A CA 1
ATOM 1676 C C . LEU A 1 210 ? -16.823 2.909 11.205 1.00 73.94 210 LEU A C 1
ATOM 1678 O O . LEU A 1 210 ? -16.925 1.694 11.055 1.00 73.94 210 LEU A O 1
ATOM 1682 N N . LEU A 1 211 ? -16.824 3.488 12.402 1.00 73.88 211 LEU A N 1
ATOM 1683 C CA . LEU A 1 211 ? -16.934 2.734 13.644 1.00 73.88 211 LEU A CA 1
ATOM 1684 C C . LEU A 1 211 ? -18.262 1.966 13.711 1.00 73.88 211 LEU A C 1
ATOM 1686 O O . LEU A 1 211 ? -18.288 0.798 14.105 1.00 73.88 211 LEU A O 1
ATOM 1690 N N . LEU A 1 212 ? -19.354 2.597 13.272 1.00 72.25 212 LEU A N 1
ATOM 1691 C CA . LEU A 1 212 ? -20.668 1.963 13.162 1.00 72.25 212 LEU A CA 1
ATOM 1692 C C . LEU A 1 212 ? -20.668 0.808 12.151 1.00 72.25 212 LEU A C 1
ATOM 1694 O O . LEU A 1 212 ? -21.234 -0.245 12.431 1.00 72.25 212 LEU A O 1
ATOM 1698 N N . LYS A 1 213 ? -19.963 0.942 11.020 1.00 70.81 213 LYS A N 1
ATOM 1699 C CA . LYS A 1 213 ? -19.787 -0.175 10.074 1.00 70.81 213 LYS A CA 1
ATOM 1700 C C . LYS A 1 213 ? -18.988 -1.334 10.680 1.00 70.81 213 LYS A C 1
ATOM 1702 O O . LYS A 1 213 ? -19.378 -2.487 10.523 1.00 70.81 213 LYS A O 1
ATOM 1707 N N . PHE A 1 214 ? -17.903 -1.052 11.403 1.00 67.75 214 PHE A N 1
ATOM 1708 C CA . PHE A 1 214 ? -17.055 -2.096 11.999 1.00 67.75 214 PHE A CA 1
ATOM 1709 C C . PHE A 1 214 ? -17.659 -2.767 13.237 1.00 67.75 214 PHE A C 1
ATOM 1711 O O . PHE A 1 214 ? -17.268 -3.882 13.582 1.00 67.75 214 PHE A O 1
ATOM 1718 N N . SER A 1 215 ? -18.613 -2.121 13.906 1.00 68.75 215 SER A N 1
ATOM 1719 C CA . SER A 1 215 ? -19.281 -2.670 15.093 1.00 68.75 215 SER A CA 1
ATOM 1720 C C . SER A 1 215 ? -20.410 -3.657 14.771 1.00 68.75 215 SER A C 1
ATOM 1722 O O . SER A 1 215 ? -20.915 -4.303 15.685 1.00 68.75 215 SER A O 1
ATOM 1724 N N . GLY A 1 216 ? -20.774 -3.837 13.495 1.00 68.25 216 GLY A N 1
ATOM 1725 C CA . GLY A 1 216 ? -21.851 -4.744 13.077 1.00 68.25 216 GLY A CA 1
ATOM 1726 C C . GLY A 1 216 ? -21.486 -6.234 13.025 1.00 68.25 216 GLY A C 1
ATOM 1727 O O . GLY A 1 216 ? -22.381 -7.075 12.975 1.00 68.25 216 GLY A O 1
ATOM 1728 N N . THR A 1 217 ? -20.197 -6.591 13.049 1.00 72.00 217 THR A N 1
ATOM 1729 C CA . THR A 1 217 ? -19.747 -7.985 12.882 1.00 72.00 217 THR A CA 1
ATOM 1730 C C . THR A 1 217 ? -18.592 -8.331 13.809 1.00 72.00 217 THR A C 1
ATOM 1732 O O . THR A 1 217 ? -17.538 -7.695 13.784 1.00 72.00 217 THR A O 1
ATOM 1735 N N . THR A 1 218 ? -18.778 -9.388 14.603 1.00 80.06 218 THR A N 1
ATOM 1736 C CA . THR A 1 218 ? -17.693 -10.011 15.366 1.00 80.06 218 THR A CA 1
ATOM 1737 C C . THR A 1 218 ? -16.926 -10.982 14.473 1.00 80.06 218 THR A C 1
ATOM 1739 O O . THR A 1 218 ? -17.522 -11.839 13.820 1.00 80.06 218 THR A O 1
ATOM 1742 N N . LEU A 1 219 ? -15.605 -10.867 14.462 1.00 80.25 219 LEU A N 1
ATOM 1743 C CA . LEU A 1 219 ? -14.718 -11.786 13.765 1.00 80.25 219 LEU A CA 1
ATOM 1744 C C . LEU A 1 219 ? -14.658 -13.121 14.512 1.00 80.25 219 LEU A C 1
ATOM 1746 O O . LEU A 1 219 ? -14.471 -13.158 15.725 1.00 80.25 219 LEU A O 1
ATOM 1750 N N . THR A 1 220 ? -14.791 -14.227 13.782 1.00 80.25 220 THR A N 1
ATOM 1751 C CA . THR A 1 220 ? -14.543 -15.574 14.328 1.00 80.25 220 THR A CA 1
ATOM 1752 C C . THR A 1 220 ? -13.066 -15.952 14.266 1.00 80.25 220 THR A C 1
ATOM 1754 O O . THR A 1 220 ? -12.601 -16.758 15.062 1.00 80.25 220 THR A O 1
ATOM 1757 N N . HIS A 1 221 ? -12.327 -15.355 13.329 1.00 81.19 221 HIS A N 1
ATOM 1758 C CA . HIS A 1 221 ? -10.901 -15.564 13.116 1.00 81.19 221 HIS A CA 1
ATOM 1759 C C . HIS A 1 221 ? -10.252 -14.237 12.738 1.00 81.19 221 HIS A C 1
ATOM 1761 O O . HIS A 1 221 ? -10.878 -13.392 12.094 1.00 81.19 221 HIS A O 1
ATOM 1767 N N . CYS A 1 222 ? -8.984 -14.058 13.101 1.00 80.75 222 CYS A N 1
ATOM 1768 C CA . CYS A 1 222 ? -8.261 -12.865 12.695 1.00 80.75 222 CYS A CA 1
ATOM 1769 C C . CYS A 1 222 ? -7.944 -12.900 11.189 1.00 80.75 222 CYS A C 1
ATOM 1771 O O . CYS A 1 222 ? -7.315 -13.860 10.739 1.00 80.75 222 CYS A O 1
ATOM 1773 N N . PRO A 1 223 ? -8.294 -11.854 10.418 1.00 76.38 223 PRO A N 1
ATOM 1774 C CA . PRO A 1 223 ? -7.984 -11.777 8.992 1.00 76.38 223 PRO A CA 1
ATOM 1775 C C . PRO A 1 223 ? -6.499 -11.495 8.717 1.00 76.38 223 PRO A C 1
ATOM 1777 O O . PRO A 1 223 ? -6.042 -11.649 7.586 1.00 76.38 223 PRO A O 1
ATOM 1780 N N . LEU A 1 224 ? -5.730 -11.072 9.729 1.00 76.81 224 LEU A N 1
ATOM 1781 C CA . LEU A 1 224 ? -4.308 -10.789 9.568 1.00 76.81 224 LEU A CA 1
ATOM 1782 C C . LEU A 1 224 ? -3.488 -12.090 9.509 1.00 76.81 224 LEU A C 1
ATOM 1784 O O . LEU A 1 224 ? -3.610 -12.935 10.405 1.00 76.81 224 LEU A O 1
ATOM 1788 N N . PRO A 1 225 ? -2.585 -12.235 8.520 1.00 74.75 225 PRO A N 1
ATOM 1789 C CA . PRO A 1 225 ? -1.642 -13.345 8.475 1.00 74.75 225 PRO A CA 1
ATOM 1790 C C . PRO A 1 225 ? -0.791 -13.426 9.750 1.00 74.75 225 PRO A C 1
ATOM 1792 O O . PRO A 1 225 ? -0.365 -12.400 10.281 1.00 74.75 225 PRO A O 1
ATOM 1795 N N . GLN A 1 226 ? -0.475 -14.644 10.206 1.00 77.00 226 GLN A N 1
ATOM 1796 C CA . GLN A 1 226 ? 0.345 -14.879 11.408 1.00 77.00 226 GLN A CA 1
ATOM 1797 C C . GLN A 1 226 ? 1.650 -14.060 11.461 1.00 77.00 226 GLN A C 1
ATOM 1799 O O . GLN A 1 226 ? 1.905 -13.462 12.505 1.00 77.00 226 GLN A O 1
ATOM 1804 N N . PRO A 1 227 ? 2.432 -13.920 10.367 1.00 79.38 227 PRO A N 1
ATOM 1805 C CA . PRO A 1 227 ? 3.645 -13.100 10.394 1.00 79.38 227 PRO A CA 1
ATOM 1806 C C . PRO A 1 227 ? 3.382 -11.628 10.727 1.00 79.38 227 PRO A C 1
ATOM 1808 O O . PRO A 1 227 ? 4.166 -11.012 11.440 1.00 79.38 227 PRO A O 1
ATOM 1811 N N . VAL A 1 228 ? 2.265 -11.067 10.252 1.00 80.75 228 VAL A N 1
ATOM 1812 C CA . VAL A 1 228 ? 1.884 -9.673 10.534 1.00 80.75 228 VAL A CA 1
ATOM 1813 C C . VAL A 1 228 ? 1.514 -9.520 12.004 1.00 80.75 228 VAL A C 1
ATOM 1815 O O . VAL A 1 228 ? 1.945 -8.572 12.654 1.00 80.75 228 VAL A O 1
ATOM 1818 N N . LYS A 1 229 ? 0.761 -10.479 12.552 1.00 84.19 229 LYS A N 1
ATOM 1819 C CA . LYS A 1 229 ? 0.377 -10.465 13.968 1.00 84.19 229 LYS A CA 1
ATOM 1820 C C . LYS A 1 229 ? 1.598 -10.574 14.883 1.00 84.19 229 LYS A C 1
ATOM 1822 O O . LYS A 1 229 ? 1.721 -9.796 15.826 1.00 84.19 229 LYS A O 1
ATOM 1827 N N . ALA A 1 230 ? 2.521 -11.484 14.566 1.00 82.56 230 ALA A N 1
ATOM 1828 C CA . ALA A 1 230 ? 3.764 -11.653 15.309 1.00 82.56 230 ALA A CA 1
ATOM 1829 C C . ALA A 1 230 ? 4.657 -10.407 15.236 1.00 82.56 230 ALA A C 1
ATOM 1831 O O . ALA A 1 230 ? 5.204 -9.987 16.251 1.00 82.56 230 ALA A O 1
ATOM 1832 N N . PHE A 1 231 ? 4.745 -9.778 14.063 1.00 83.06 231 PHE A N 1
ATOM 1833 C CA . PHE A 1 231 ? 5.482 -8.532 13.873 1.00 83.06 231 PHE A CA 1
ATOM 1834 C C . PHE A 1 231 ? 4.928 -7.389 14.735 1.00 83.06 231 PHE A C 1
ATOM 1836 O O . PHE A 1 231 ? 5.684 -6.782 15.488 1.00 83.06 231 PHE A O 1
ATOM 1843 N N . ILE A 1 232 ? 3.611 -7.141 14.696 1.00 85.06 232 ILE A N 1
ATOM 1844 C CA . ILE A 1 232 ? 2.964 -6.081 15.496 1.00 85.06 232 ILE A CA 1
ATOM 1845 C C . ILE A 1 232 ? 3.225 -6.283 16.997 1.00 85.06 232 ILE A C 1
ATOM 1847 O O . ILE A 1 232 ? 3.503 -5.319 17.709 1.00 85.06 232 ILE A O 1
ATOM 1851 N N . LYS A 1 233 ? 3.185 -7.530 17.476 1.00 84.50 233 LYS A N 1
ATOM 1852 C CA . LYS A 1 233 ? 3.483 -7.863 18.875 1.00 84.50 233 LYS A CA 1
ATOM 1853 C C . LYS A 1 233 ? 4.945 -7.691 19.248 1.00 84.50 233 LYS A C 1
ATOM 1855 O O . LYS A 1 233 ? 5.238 -7.078 20.267 1.00 84.50 233 LYS A O 1
ATOM 1860 N N . GLY A 1 234 ? 5.856 -8.184 18.411 1.00 83.38 234 GLY A N 1
ATOM 1861 C CA . GLY A 1 234 ? 7.298 -8.056 18.636 1.00 83.38 234 GLY A CA 1
ATOM 1862 C C . GLY A 1 234 ? 7.786 -6.604 18.667 1.00 83.38 234 GLY A C 1
ATOM 1863 O O . GLY A 1 234 ? 8.857 -6.328 19.196 1.00 83.38 234 GLY A O 1
ATOM 1864 N N . MET A 1 235 ? 6.999 -5.668 18.130 1.00 83.62 235 MET A N 1
ATOM 1865 C CA . MET A 1 235 ? 7.287 -4.232 18.151 1.00 83.62 235 MET A CA 1
ATOM 1866 C C . MET A 1 235 ? 6.780 -3.493 19.396 1.00 83.62 235 MET A C 1
ATOM 1868 O O . MET A 1 235 ? 6.998 -2.283 19.476 1.00 83.62 235 MET A O 1
ATOM 1872 N N . ASN A 1 236 ? 6.104 -4.169 20.337 1.00 87.75 236 ASN A N 1
ATOM 1873 C CA . ASN A 1 236 ? 5.436 -3.540 21.486 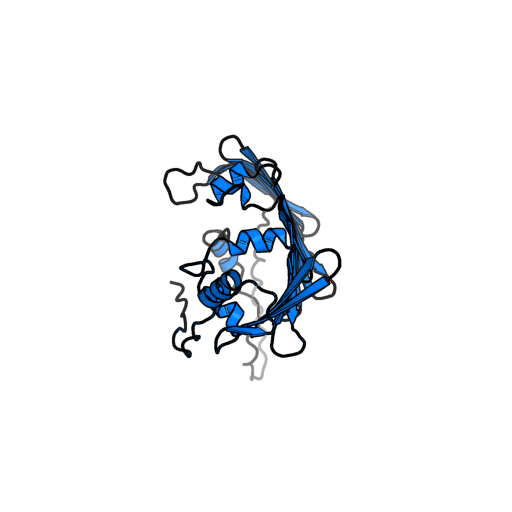1.00 87.75 236 ASN A CA 1
ATOM 1874 C C . ASN A 1 236 ? 4.580 -2.344 21.033 1.00 87.75 236 ASN A C 1
ATOM 1876 O O . ASN A 1 236 ? 4.856 -1.183 21.340 1.00 87.75 236 ASN A O 1
ATOM 1880 N N . THR A 1 237 ? 3.590 -2.616 20.187 1.00 89.38 237 THR A N 1
ATOM 1881 C CA . THR A 1 237 ? 2.844 -1.578 19.477 1.00 89.38 237 THR A CA 1
ATOM 1882 C C . THR A 1 237 ? 1.769 -0.955 20.364 1.00 89.38 237 THR A C 1
ATOM 1884 O O . THR A 1 237 ? 0.898 -1.636 20.898 1.00 89.38 237 THR A O 1
ATOM 1887 N N . LYS A 1 238 ? 1.768 0.374 20.445 1.00 92.94 238 LYS A N 1
ATOM 1888 C CA . LYS A 1 238 ? 0.715 1.194 21.045 1.00 92.94 238 LYS A CA 1
ATOM 1889 C C . LYS A 1 238 ? -0.154 1.770 19.933 1.00 92.94 238 LYS A C 1
ATOM 1891 O O . LYS A 1 238 ? 0.344 2.521 19.104 1.00 92.94 238 LYS A O 1
ATOM 1896 N N . ILE A 1 239 ? -1.441 1.455 19.889 1.00 90.88 239 ILE A N 1
ATOM 1897 C CA . ILE A 1 239 ? -2.383 1.994 18.900 1.00 90.88 239 ILE A CA 1
ATOM 1898 C C . ILE A 1 239 ? -3.313 2.978 19.602 1.00 90.88 239 ILE A C 1
ATOM 1900 O O . ILE A 1 239 ? -4.172 2.582 20.382 1.00 90.88 239 ILE A O 1
ATOM 1904 N N . ARG A 1 240 ? -3.162 4.270 19.321 1.00 90.94 240 ARG A N 1
ATOM 1905 C CA . ARG A 1 240 ? -4.100 5.304 19.756 1.00 90.94 240 ARG A CA 1
ATOM 1906 C C . ARG A 1 240 ? -5.146 5.512 18.673 1.00 90.94 240 ARG A C 1
ATOM 1908 O O . ARG A 1 240 ? -4.811 5.946 17.576 1.00 90.94 240 ARG A O 1
ATOM 1915 N N . ILE A 1 241 ? -6.402 5.233 18.992 1.00 88.69 241 ILE A N 1
ATOM 1916 C CA . ILE A 1 241 ? -7.536 5.498 18.108 1.00 88.69 241 ILE A CA 1
ATOM 1917 C C . ILE A 1 241 ? -8.225 6.773 18.587 1.00 88.69 241 ILE A C 1
ATOM 1919 O O . ILE A 1 241 ? -8.678 6.821 19.730 1.00 88.69 241 ILE A O 1
ATOM 1923 N N . ASN A 1 242 ? -8.305 7.779 17.720 1.00 86.44 242 ASN A N 1
ATOM 1924 C CA . ASN A 1 242 ? -9.008 9.036 17.944 1.00 86.44 242 ASN A CA 1
ATOM 1925 C C . ASN A 1 242 ? -10.324 9.043 17.158 1.00 86.44 242 ASN A C 1
ATOM 1927 O O . ASN A 1 242 ? -10.358 8.687 15.977 1.00 86.44 242 ASN A O 1
ATOM 1931 N N . PHE A 1 243 ? -11.395 9.486 17.812 1.00 80.94 243 PHE A N 1
ATOM 1932 C CA . PHE A 1 243 ? -12.723 9.633 17.227 1.00 80.94 243 PHE A CA 1
ATOM 1933 C C . PHE A 1 243 ? -13.084 11.107 17.133 1.00 80.94 243 PHE A C 1
ATOM 1935 O O . PHE A 1 243 ? -13.038 11.833 18.130 1.00 80.94 243 PHE A O 1
ATOM 1942 N N . THR A 1 244 ? -13.513 11.533 15.951 1.00 70.19 244 THR A N 1
ATOM 1943 C CA . THR A 1 244 ? -14.020 12.884 15.721 1.00 70.19 244 THR A CA 1
ATOM 1944 C C . THR A 1 244 ? -15.545 12.851 15.618 1.00 70.19 244 THR A C 1
ATOM 1946 O O . THR A 1 244 ? -16.109 12.362 14.645 1.00 70.19 244 THR A O 1
ATOM 1949 N N . LYS A 1 245 ? -16.234 13.387 16.636 1.00 67.81 245 LYS A N 1
ATOM 1950 C CA . LYS A 1 245 ? -17.677 13.671 16.587 1.00 67.81 245 LYS A CA 1
ATOM 1951 C C . LYS A 1 245 ? -17.918 15.108 17.004 1.00 67.81 245 LYS A C 1
ATOM 1953 O O . LYS A 1 245 ? -17.806 15.393 18.189 1.00 67.81 245 LYS A O 1
ATOM 1958 N N . ALA A 1 246 ? -18.230 15.968 16.032 1.00 52.94 246 ALA A N 1
ATOM 1959 C CA . ALA A 1 246 ? -18.867 17.299 16.082 1.00 52.94 246 ALA A CA 1
ATOM 1960 C C . ALA A 1 246 ? -18.612 18.284 17.261 1.00 52.94 246 ALA A C 1
ATOM 1962 O O . ALA A 1 246 ? -19.244 19.337 17.268 1.00 52.94 246 ALA A O 1
ATOM 1963 N N . SER A 1 247 ? -17.762 17.988 18.255 1.00 53.97 247 SER A N 1
ATOM 1964 C CA . SER A 1 247 ? -17.380 18.806 19.432 1.00 53.97 247 SER A CA 1
ATOM 1965 C C . SER A 1 247 ? -16.707 18.014 20.579 1.00 53.97 247 SER A C 1
ATOM 1967 O O . SER A 1 247 ? -16.257 18.641 21.535 1.00 53.97 247 SER A O 1
ATOM 1969 N N . GLN A 1 248 ? -16.602 16.677 20.532 1.00 63.69 248 GLN A N 1
ATOM 1970 C CA . GLN A 1 248 ? -15.875 15.889 21.543 1.00 63.69 248 GLN A CA 1
ATOM 1971 C C . GLN A 1 248 ? -14.870 14.938 20.893 1.00 63.69 248 GLN A C 1
ATOM 1973 O O . GLN A 1 248 ? -15.242 14.049 20.126 1.00 63.69 248 GLN A O 1
ATOM 1978 N N . GLU A 1 249 ? -13.596 15.120 21.234 1.00 69.25 249 GLU A N 1
ATOM 1979 C CA . GLU A 1 249 ? -12.524 14.196 20.882 1.00 69.25 249 GLU A CA 1
ATOM 1980 C C . GLU A 1 249 ? -12.483 13.086 21.934 1.00 69.25 249 GLU A C 1
ATOM 1982 O O . GLU A 1 249 ? -12.275 13.332 23.124 1.00 69.25 249 GLU A O 1
ATOM 1987 N N . LYS A 1 250 ? -12.746 11.854 21.500 1.00 81.75 250 LYS A N 1
ATOM 1988 C CA . LYS A 1 250 ? -12.596 10.663 22.337 1.00 81.75 250 LYS A CA 1
ATOM 1989 C C . LYS A 1 250 ? -11.407 9.872 21.829 1.00 81.75 250 LYS A C 1
ATOM 1991 O O . LYS A 1 250 ? -11.220 9.761 20.621 1.00 81.75 250 LYS A O 1
ATOM 1996 N N . SER A 1 251 ? -10.648 9.275 22.737 1.00 85.81 251 SER A N 1
ATOM 1997 C CA . SER A 1 251 ? -9.562 8.375 22.368 1.00 85.81 251 SER A CA 1
ATOM 1998 C C . SER A 1 251 ? -9.635 7.056 23.129 1.00 85.81 251 SER A C 1
ATOM 2000 O O . SER A 1 251 ? -10.319 6.915 24.149 1.00 85.81 251 SER A O 1
ATOM 2002 N N . THR A 1 252 ? -8.998 6.035 22.573 1.00 89.38 252 THR A N 1
ATOM 2003 C CA . THR A 1 252 ? -8.724 4.755 23.233 1.00 89.38 252 THR A CA 1
ATOM 2004 C C . THR A 1 252 ? -7.310 4.353 22.869 1.00 89.38 252 THR A C 1
ATOM 2006 O O . THR A 1 252 ? -6.924 4.436 21.700 1.00 89.38 252 THR A O 1
ATOM 2009 N N . LEU A 1 253 ? -6.532 3.953 23.868 1.00 91.50 253 LEU A N 1
ATOM 2010 C CA . LEU A 1 253 ? -5.195 3.422 23.665 1.00 91.50 253 LEU A CA 1
ATOM 2011 C C . LEU A 1 253 ? -5.260 1.900 23.762 1.00 91.50 253 LEU A C 1
ATOM 2013 O O . LEU A 1 253 ? -5.812 1.350 24.707 1.00 91.50 253 LEU A O 1
ATOM 2017 N N . ILE A 1 254 ? -4.709 1.228 22.764 1.00 92.19 254 ILE A N 1
ATOM 2018 C CA . ILE A 1 254 ? -4.583 -0.222 22.714 1.00 92.19 254 ILE A CA 1
ATOM 2019 C C . ILE A 1 254 ? -3.098 -0.540 22.823 1.00 92.19 254 ILE A C 1
ATOM 2021 O O . ILE A 1 254 ? -2.298 -0.038 22.034 1.00 92.19 254 ILE A O 1
ATOM 2025 N N . LEU A 1 255 ? -2.722 -1.361 23.788 1.00 91.88 255 LEU A N 1
ATOM 2026 C CA . LEU A 1 255 ? -1.360 -1.842 23.974 1.00 91.88 255 LEU A CA 1
ATOM 2027 C C . LEU A 1 255 ? -1.296 -3.277 23.459 1.00 91.88 255 LEU A C 1
ATOM 2029 O O . LEU A 1 255 ? -2.110 -4.103 23.863 1.00 91.88 255 LEU A O 1
ATOM 2033 N N . ILE A 1 256 ? -0.370 -3.560 22.546 1.00 90.56 256 ILE A N 1
ATOM 2034 C CA . ILE A 1 256 ? -0.146 -4.889 21.976 1.00 90.56 256 ILE A CA 1
ATOM 2035 C C . ILE A 1 256 ? 1.324 -5.245 22.173 1.00 90.56 256 ILE A C 1
ATOM 2037 O O . ILE A 1 256 ? 2.203 -4.615 21.586 1.00 90.56 256 ILE A O 1
ATOM 2041 N N . ASP A 1 257 ? 1.589 -6.278 22.957 1.00 86.38 257 ASP A N 1
ATOM 2042 C CA . ASP A 1 257 ? 2.941 -6.741 23.262 1.00 86.38 257 ASP A CA 1
ATOM 2043 C C . ASP A 1 257 ? 3.018 -8.279 23.264 1.00 86.38 257 ASP A C 1
ATOM 2045 O O . ASP A 1 257 ? 2.114 -8.976 22.785 1.00 86.38 257 ASP A O 1
ATOM 2049 N N . GLY A 1 258 ? 4.134 -8.826 23.752 1.00 80.94 258 GLY A N 1
ATOM 2050 C CA . GLY A 1 258 ? 4.330 -10.274 23.852 1.00 80.94 258 GLY A CA 1
ATOM 2051 C C . GLY A 1 258 ? 3.319 -10.980 24.764 1.00 80.94 258 GLY A C 1
ATOM 2052 O O . GLY A 1 258 ? 3.009 -12.149 24.525 1.00 80.94 258 GLY A O 1
ATOM 2053 N N . SER A 1 259 ? 2.768 -10.277 25.758 1.00 82.75 259 SER A N 1
ATOM 2054 C CA . SER A 1 259 ? 1.820 -10.824 26.732 1.00 82.75 259 SER A CA 1
ATOM 2055 C C . SER A 1 259 ? 0.381 -10.871 26.219 1.00 82.75 259 SER A C 1
ATOM 2057 O O . SER A 1 259 ? -0.399 -11.699 26.688 1.00 82.75 259 SER A O 1
ATOM 2059 N N . GLY A 1 260 ? 0.041 -10.047 25.222 1.00 85.00 260 GLY A N 1
ATOM 2060 C CA . GLY A 1 260 ? -1.282 -10.035 24.609 1.00 85.00 260 GLY A CA 1
ATOM 2061 C C . GLY A 1 260 ? -1.722 -8.639 24.187 1.00 85.00 260 GLY A C 1
ATOM 2062 O O . GLY A 1 260 ? -0.983 -7.914 23.517 1.00 85.00 260 GLY A O 1
ATOM 2063 N N . ILE A 1 261 ? -2.961 -8.294 24.536 1.00 91.38 261 ILE A N 1
ATOM 2064 C CA . ILE A 1 261 ? -3.588 -7.015 24.207 1.00 91.38 261 ILE A CA 1
ATOM 2065 C C . ILE A 1 261 ? -4.314 -6.418 25.412 1.00 91.38 261 ILE A C 1
ATOM 2067 O O . ILE A 1 261 ? -5.084 -7.095 26.096 1.00 91.38 261 ILE A O 1
ATOM 2071 N N . HIS A 1 262 ? -4.110 -5.125 25.648 1.00 91.12 262 HIS A N 1
ATOM 2072 C CA . HIS A 1 262 ? -4.756 -4.366 26.716 1.00 91.12 262 HIS A CA 1
ATOM 2073 C C . HIS A 1 262 ? -5.381 -3.083 26.168 1.00 91.12 262 HIS A C 1
ATOM 2075 O O . HIS A 1 262 ? -4.872 -2.486 25.220 1.00 91.12 262 HIS A O 1
ATOM 2081 N N . PHE A 1 263 ? -6.491 -2.657 26.767 1.00 91.25 263 PHE A N 1
ATOM 2082 C CA . PHE A 1 263 ? -7.227 -1.461 26.365 1.00 91.25 263 PHE A CA 1
ATOM 2083 C C . PHE A 1 263 ? -7.241 -0.459 27.517 1.00 91.25 263 PHE A C 1
ATOM 2085 O O . PHE A 1 263 ? -7.616 -0.800 28.637 1.00 91.25 263 PHE A O 1
ATOM 2092 N N . GLU A 1 264 ? -6.880 0.786 27.229 1.00 90.56 264 GLU A N 1
ATOM 2093 C CA . GLU A 1 264 ? -7.022 1.919 28.136 1.00 90.56 264 GLU A CA 1
ATOM 2094 C C . GLU A 1 264 ? -8.069 2.894 27.576 1.00 90.56 264 GLU A C 1
ATOM 2096 O O . GLU A 1 264 ? -7.934 3.436 26.472 1.00 90.56 264 GLU A O 1
ATOM 2101 N N . GLY A 1 265 ? -9.126 3.121 28.360 1.00 79.75 265 GLY A N 1
ATOM 2102 C CA . GLY A 1 265 ? -10.300 3.909 27.971 1.00 79.75 265 GLY A CA 1
ATOM 2103 C C . GLY A 1 265 ? -11.493 3.049 27.533 1.00 79.75 265 GLY A C 1
ATOM 2104 O O . GLY A 1 265 ? -11.386 1.838 27.374 1.00 79.75 265 GLY A O 1
ATOM 2105 N N . SER A 1 266 ? -12.657 3.682 27.361 1.00 70.62 266 SER A N 1
ATOM 2106 C CA . SER A 1 266 ? -13.940 3.008 27.079 1.00 70.62 266 SER A CA 1
ATOM 2107 C C . SER A 1 266 ? -14.639 3.508 25.810 1.00 70.62 266 SER A C 1
ATOM 2109 O O . SER A 1 266 ? -15.829 3.272 25.611 1.00 70.62 266 SER A O 1
ATOM 2111 N N . SER A 1 267 ? -13.919 4.223 24.940 1.00 80.31 267 SER A N 1
ATOM 2112 C CA . SER A 1 267 ? -14.517 4.865 23.761 1.00 80.31 267 SER A CA 1
ATOM 2113 C C . SER A 1 267 ? -14.697 3.911 22.575 1.00 80.31 267 SER A C 1
ATOM 2115 O O . SER A 1 267 ? -15.503 4.190 21.689 1.00 80.31 267 SER A O 1
ATOM 2117 N N . LEU A 1 268 ? -13.961 2.795 22.545 1.00 83.38 268 LEU A N 1
ATOM 2118 C CA . LEU A 1 268 ? -14.063 1.783 21.496 1.00 83.38 268 LEU A CA 1
ATOM 2119 C C . LEU A 1 268 ? -15.241 0.825 21.785 1.00 83.38 268 LEU A C 1
ATOM 2121 O O . LEU A 1 268 ? -15.291 0.277 22.886 1.00 83.38 268 LEU A O 1
ATOM 2125 N N . PRO A 1 269 ? -16.160 0.561 20.835 1.00 85.19 269 PRO A N 1
ATOM 2126 C CA . PRO A 1 269 ? -17.265 -0.376 21.038 1.00 85.19 269 PRO A CA 1
ATOM 2127 C C . PRO A 1 269 ? -16.771 -1.788 21.368 1.00 85.19 269 PRO A C 1
ATOM 2129 O O . PRO A 1 269 ? -15.777 -2.243 20.798 1.00 85.19 269 PRO A O 1
ATOM 2132 N N . GLU A 1 270 ? -17.503 -2.514 22.217 1.00 86.81 270 GLU A N 1
ATOM 2133 C CA . GLU A 1 270 ? -17.129 -3.866 22.671 1.00 86.81 270 GLU A CA 1
ATOM 2134 C C . GLU A 1 270 ? -16.885 -4.842 21.514 1.00 86.81 270 GLU A C 1
ATOM 2136 O O . GLU A 1 270 ? -15.930 -5.615 21.540 1.00 86.81 270 GLU A O 1
ATOM 2141 N N . VAL A 1 271 ? -17.696 -4.772 20.453 1.00 87.19 271 VAL A N 1
ATOM 2142 C CA . VAL A 1 271 ? -17.518 -5.618 19.261 1.00 87.19 271 VAL A CA 1
ATOM 2143 C C . VAL A 1 271 ? -16.159 -5.369 18.604 1.00 87.19 271 VAL A C 1
ATOM 2145 O O . VAL A 1 271 ? -15.482 -6.309 18.192 1.00 87.19 271 VAL A O 1
ATOM 2148 N N . VAL A 1 272 ? -15.724 -4.110 18.545 1.00 85.69 272 VAL A N 1
ATOM 2149 C CA . VAL A 1 272 ? -14.434 -3.748 17.953 1.00 85.69 272 VAL A CA 1
ATOM 2150 C C . VAL A 1 272 ? -13.288 -4.172 18.876 1.00 85.69 272 VAL A C 1
ATOM 2152 O O . VAL A 1 272 ? -12.308 -4.730 18.388 1.00 85.69 272 VAL A O 1
ATOM 2155 N N . GLN A 1 273 ? -13.426 -4.012 20.198 1.00 88.88 273 GLN A N 1
ATOM 2156 C CA . GLN A 1 273 ? -12.456 -4.545 21.169 1.00 88.88 273 GLN A CA 1
ATOM 2157 C C . GLN A 1 273 ? -12.278 -6.061 21.006 1.00 88.88 273 GLN A C 1
ATOM 2159 O O . GLN A 1 273 ? -11.153 -6.546 20.874 1.00 88.88 273 GLN A O 1
ATOM 2164 N N . LYS A 1 274 ? -13.384 -6.806 20.904 1.00 88.69 274 LYS A N 1
ATOM 2165 C CA . LYS A 1 274 ? -13.374 -8.259 20.689 1.00 88.69 274 LYS A CA 1
ATOM 2166 C C . LYS A 1 274 ? -12.714 -8.656 19.366 1.00 88.69 274 LYS A C 1
ATOM 2168 O O . LYS A 1 274 ? -12.008 -9.664 19.303 1.00 88.69 274 LYS A O 1
ATOM 2173 N N . ASN A 1 275 ? -12.885 -7.855 18.315 1.00 88.44 275 ASN A N 1
ATOM 2174 C CA . ASN A 1 275 ? -12.208 -8.066 17.033 1.00 88.44 275 ASN A CA 1
ATOM 2175 C C . ASN A 1 275 ? -10.684 -7.911 17.159 1.00 88.44 275 ASN A C 1
ATOM 2177 O O . ASN A 1 275 ? -9.939 -8.737 16.631 1.00 88.44 275 ASN A O 1
ATOM 2181 N N . PHE A 1 276 ? -10.212 -6.910 17.906 1.00 89.31 276 PHE A N 1
ATOM 2182 C CA . PHE A 1 276 ? -8.788 -6.762 18.217 1.00 89.31 276 PHE A CA 1
ATOM 2183 C C . PHE A 1 276 ? -8.261 -7.922 19.079 1.00 89.31 276 PHE A C 1
ATOM 2185 O O . PHE A 1 276 ? -7.204 -8.474 18.772 1.00 89.31 276 PHE A O 1
ATOM 2192 N N . GLN A 1 277 ? -9.010 -8.353 20.097 1.00 90.25 277 GLN A N 1
ATOM 2193 C CA . GLN A 1 277 ? -8.657 -9.516 20.925 1.00 90.25 277 GLN A CA 1
ATOM 2194 C C . GLN A 1 277 ? -8.522 -10.791 20.093 1.00 90.25 277 GLN A C 1
ATOM 2196 O O . GLN A 1 277 ? -7.511 -11.479 20.174 1.00 90.25 277 GLN A O 1
ATOM 2201 N N . THR A 1 278 ? -9.461 -11.039 19.179 1.00 88.19 278 THR A N 1
ATOM 2202 C CA . THR A 1 278 ? -9.404 -12.180 18.247 1.00 88.19 278 THR A CA 1
ATOM 2203 C C . THR A 1 278 ? -8.096 -12.210 17.440 1.00 88.19 278 THR A C 1
ATOM 2205 O O . THR A 1 278 ? -7.623 -13.274 17.038 1.00 88.19 278 THR A O 1
ATOM 2208 N N . CYS A 1 279 ? -7.481 -11.048 17.209 1.00 86.44 279 CYS A N 1
ATOM 2209 C CA . CYS A 1 279 ? -6.200 -10.935 16.528 1.00 86.44 279 CYS A CA 1
ATOM 2210 C C . CYS A 1 279 ? -4.976 -11.048 17.433 1.00 86.44 279 CYS A C 1
ATOM 2212 O O . CYS A 1 279 ? -3.971 -11.586 16.974 1.00 86.44 279 CYS A O 1
ATOM 2214 N N . PHE A 1 280 ? -5.023 -10.574 18.677 1.00 89.38 280 PHE A N 1
ATOM 2215 C CA . PHE A 1 280 ? -3.810 -10.352 19.472 1.00 89.38 280 PHE A CA 1
ATOM 2216 C C . PHE A 1 280 ? -3.822 -10.979 20.873 1.00 89.38 280 PHE A C 1
ATOM 2218 O O . PHE A 1 280 ? -2.801 -10.929 21.545 1.00 89.38 280 PHE A O 1
ATOM 2225 N N . ASP A 1 281 ? -4.893 -11.650 21.289 1.00 81.88 281 ASP A N 1
ATOM 2226 C CA . ASP A 1 281 ? -5.038 -12.236 22.636 1.00 81.88 281 ASP A CA 1
ATOM 2227 C C . ASP A 1 281 ? -4.391 -13.629 22.806 1.00 81.88 281 ASP A C 1
ATOM 2229 O O . ASP A 1 281 ? -4.679 -14.374 23.734 1.00 81.88 281 ASP A O 1
ATOM 2233 N N . TYR A 1 282 ? -3.511 -14.025 21.886 1.00 71.94 282 TYR A N 1
ATOM 2234 C CA . TYR A 1 282 ? -2.673 -15.219 22.056 1.00 71.94 282 TYR A CA 1
ATOM 2235 C C . TYR A 1 282 ? -1.356 -14.853 22.757 1.00 71.94 282 TYR A C 1
ATOM 2237 O O . TYR A 1 282 ? -1.027 -13.680 22.844 1.00 71.94 282 TYR A O 1
ATOM 2245 N N . GLN A 1 283 ? -0.551 -15.800 23.225 1.00 61.59 283 GLN A N 1
ATOM 2246 C CA . GLN A 1 283 ? 0.841 -15.506 23.598 1.00 61.59 283 GLN A CA 1
ATOM 2247 C C . GLN A 1 283 ? 1.744 -15.856 22.421 1.00 61.59 283 GLN A C 1
ATOM 2249 O O . GLN A 1 283 ? 1.473 -16.822 21.707 1.00 61.59 283 GLN A O 1
ATOM 2254 N N . LEU A 1 284 ? 2.782 -15.055 22.166 1.00 57.91 284 LEU A N 1
ATOM 2255 C CA . LEU A 1 284 ? 3.845 -15.531 21.283 1.00 57.91 284 LEU A CA 1
ATOM 2256 C C . LEU A 1 284 ? 4.459 -16.745 21.982 1.00 57.91 284 LEU A C 1
ATOM 2258 O O . LEU A 1 284 ? 4.989 -16.599 23.076 1.00 57.91 284 LEU A O 1
ATOM 2262 N N . GLU A 1 285 ? 4.313 -17.937 21.402 1.00 54.56 285 GLU A N 1
ATOM 2263 C CA . GLU A 1 285 ? 5.005 -19.117 21.917 1.00 54.56 285 GLU A CA 1
ATOM 2264 C C . GLU A 1 285 ? 6.509 -18.810 21.958 1.00 54.56 285 GLU A C 1
ATOM 2266 O O . GLU A 1 285 ? 7.073 -18.363 20.953 1.00 54.56 285 GLU A O 1
ATOM 2271 N N . ASP A 1 286 ? 7.137 -19.008 23.121 1.00 44.28 286 ASP A N 1
ATOM 2272 C CA . ASP A 1 286 ? 8.571 -18.797 23.320 1.00 44.28 286 ASP A CA 1
ATOM 2273 C C . ASP A 1 286 ? 9.381 -19.565 22.255 1.00 44.28 286 ASP A C 1
ATOM 2275 O O . ASP A 1 286 ? 9.272 -20.785 22.119 1.00 44.28 286 ASP A O 1
ATOM 2279 N N . GLU A 1 287 ? 10.171 -18.815 21.482 1.00 40.16 287 GLU A N 1
ATOM 2280 C CA . GLU A 1 287 ? 11.411 -19.165 20.760 1.00 40.16 287 GLU A CA 1
ATOM 2281 C C . GLU A 1 287 ? 11.555 -20.491 19.968 1.00 40.16 287 GLU A C 1
ATOM 2283 O O . GLU A 1 287 ? 12.636 -20.751 19.439 1.00 40.16 287 GLU A O 1
ATOM 2288 N N . SER A 1 288 ? 10.526 -21.319 19.767 1.00 35.25 288 SER A N 1
ATOM 2289 C CA . SER A 1 288 ? 10.695 -22.612 19.066 1.00 35.25 288 SER A CA 1
ATOM 2290 C C . SER A 1 288 ? 10.337 -22.610 17.575 1.00 35.25 288 SER A C 1
ATOM 2292 O O . SER A 1 288 ? 10.750 -23.514 16.849 1.00 35.25 288 SER A O 1
ATOM 2294 N N . MET A 1 289 ? 9.682 -21.565 17.057 1.00 35.19 289 MET A N 1
ATOM 2295 C CA . MET A 1 289 ? 9.542 -21.370 15.608 1.00 35.19 289 MET A CA 1
ATOM 2296 C C . MET A 1 289 ? 10.640 -20.455 15.064 1.00 35.19 289 MET A C 1
ATOM 2298 O O . MET A 1 289 ? 10.383 -19.415 14.454 1.00 35.19 289 MET A O 1
ATOM 2302 N N . GLN A 1 290 ? 11.895 -20.893 15.202 1.00 33.84 290 GLN A N 1
ATOM 2303 C CA . GLN A 1 290 ? 12.880 -20.601 14.165 1.00 33.84 290 GLN A CA 1
ATOM 2304 C C . GLN A 1 290 ? 12.361 -21.224 12.867 1.00 33.84 290 GLN A C 1
ATOM 2306 O O . GLN A 1 290 ? 12.671 -22.365 12.533 1.00 33.84 290 GLN A O 1
ATOM 2311 N N . THR A 1 291 ? 11.550 -20.476 12.121 1.00 32.56 291 THR A N 1
ATOM 2312 C CA . THR A 1 291 ? 11.321 -20.747 10.703 1.00 32.56 291 THR A CA 1
ATOM 2313 C C . THR A 1 291 ? 12.671 -20.616 10.007 1.00 32.56 291 THR A C 1
ATOM 2315 O O . THR A 1 291 ? 13.074 -19.544 9.556 1.00 32.56 291 THR A O 1
ATOM 2318 N N . THR A 1 292 ? 13.421 -21.713 9.976 1.00 27.95 292 THR A N 1
ATOM 2319 C CA . THR A 1 292 ? 14.567 -21.873 9.099 1.00 27.95 292 THR A CA 1
ATOM 2320 C C . THR A 1 292 ? 13.987 -21.908 7.694 1.00 27.95 292 THR A C 1
ATOM 2322 O O . THR A 1 292 ? 13.431 -22.912 7.257 1.00 27.95 292 THR A O 1
ATOM 2325 N N . TYR A 1 293 ? 14.056 -20.788 6.979 1.00 28.67 293 TYR A N 1
ATOM 2326 C CA . TYR A 1 293 ? 13.829 -20.800 5.542 1.00 28.67 293 TYR A CA 1
ATOM 2327 C C . TYR A 1 293 ? 15.011 -21.531 4.906 1.00 28.67 293 TYR A C 1
ATOM 2329 O O . TYR A 1 293 ? 16.040 -20.929 4.602 1.00 28.67 293 TYR A O 1
ATOM 2337 N N . THR A 1 294 ? 14.896 -22.847 4.740 1.00 26.91 294 THR A N 1
ATOM 2338 C CA . THR A 1 294 ? 15.811 -23.598 3.883 1.00 26.91 294 THR A CA 1
ATOM 2339 C C . THR A 1 294 ? 15.442 -23.263 2.443 1.00 26.91 294 THR A C 1
ATOM 2341 O O . THR A 1 294 ? 14.421 -23.707 1.921 1.00 26.91 294 THR A O 1
ATOM 2344 N N . ILE A 1 295 ? 16.239 -22.403 1.814 1.00 29.95 295 ILE A N 1
ATOM 2345 C CA . ILE A 1 295 ? 16.169 -22.190 0.371 1.00 29.95 295 ILE A CA 1
ATOM 2346 C C . ILE A 1 295 ? 16.855 -23.403 -0.263 1.00 29.95 295 ILE A C 1
ATOM 2348 O O . ILE A 1 295 ? 18.083 -23.476 -0.243 1.00 29.95 295 ILE A O 1
ATOM 2352 N N . ASN A 1 296 ? 16.062 -24.348 -0.771 1.00 35.00 296 ASN A N 1
ATOM 2353 C CA . ASN A 1 296 ? 16.545 -25.384 -1.689 1.00 35.00 296 ASN A CA 1
ATOM 2354 C C . ASN A 1 296 ? 16.758 -24.798 -3.090 1.00 35.00 296 ASN A C 1
ATOM 2356 O O . ASN A 1 296 ? 15.907 -23.987 -3.528 1.00 35.00 296 ASN A O 1
#